Protein AF-A0A1J1HUZ9-F1 (afdb_monomer)

Solvent-accessible surface area (backbone atoms only — not comparable to full-atom values): 12502 Å² total; per-residue (Å²): 131,84,77,66,64,60,73,81,77,44,72,78,71,76,62,95,66,71,97,62,81,80,90,69,88,45,95,59,45,73,62,43,39,52,53,54,38,24,54,49,36,33,47,32,70,66,62,32,55,42,81,38,40,41,74,58,41,61,54,30,44,47,56,43,48,49,54,50,38,44,39,54,74,59,38,81,85,31,62,71,52,44,53,51,47,55,72,42,29,79,54,64,72,45,55,56,44,42,61,72,52,48,27,71,68,48,69,82,49,89,68,48,64,61,48,78,43,80,43,76,78,83,82,56,87,90,45,94,75,74,82,49,82,77,69,40,35,17,39,40,31,40,66,91,50,97,61,83,71,91,63,77,82,73,80,70,70,61,60,81,39,67,68,48,41,53,53,49,51,54,50,51,52,52,52,52,54,48,51,51,58,48,52,56,46,54,52,50,53,50,47,49,67,78,49,63,80,75,79,76,72,83,81,76,88,126

Secondary structure (DSSP, 8-state):
-----HHHHS---SS---SS------TTHHHHHHHHHHHHHHHHHHHSEEEEEHHHHHHHHHHHHHHHHHHHHH-TT-HHHHHHHHHH-SSTHHHHHIIIIIHHHHTT-SS-SEEEEEPPP---TT-S-TT-GGG-EEEEEETT-SSPPSS--TT---TTSHHHHHHHHHHHHHHHHHHHHHHHHHHHHHHHHHS-----------

Foldseek 3Di:
DPPDPVCVVAFDFQDDDDPDQAPDDDPVPPVVLLVVLLVVLQCCLVVQKDKDFPSSQRNSLVLNQRLLRCCLVPPDPDPVSVVSCVSSHPPVVSVCCSRPPLSVVCNPPPHTQKDKDWDDQPPPVVDPPSPDSRSTMMMMGGPPDPDDDPDPPPVPPVCPDPVNVVVVVVVVVVVVVVVVVVVVVVVVVVVCVVDVPPPPPPPDDD

Sequence (206 aa):
MNAAEVTKLMSELKVAVKPRHRRLKNPGGSEGRLINLSKTVTALLKYERIEVHYSRGDEARGYAERLISDAIRYGDQHKPTMEMADFWLRDKSVIHKLFKVLCPRFENYKGSATRMFMAPRSYNLDNKDVLKKYKLLSVLELNGNPYPPVLPDRSQKNRRLIHNVLLNEARKEFYLQKQKSESDKDVNEEIVTKHPVENINETETK

InterPro domains:
  IPR000456 Large ribosomal subunit protein bL17 [PF01196] (37-122)
  IPR000456 Large ribosomal subunit protein bL17 [PTHR14413] (20-180)
  IPR036373 Large ribosomal subunit protein bL17 superfamily [G3DSA:3.90.1030.10] (29-136)
  IPR036373 Large ribosomal subunit protein bL17 superfamily [SSF64263] (19-124)

Nearest PDB structures (foldseek):
  8any-assembly1_O  TM=8.634E-01  e=1.670E-12  Homo sapiens
  7nqh-assembly1_BR  TM=8.725E-01  e=9.551E-12  Sus scrofa
  4ce4-assembly1_R  TM=8.394E-01  e=1.245E-09  Sus scrofa domesticus
  6ddd-assembly1_Z  TM=8.367E-01  e=1.877E-05  Staphylococcus aureus
  6wru-assembly1_Z  TM=8.346E-01  e=3.225E-05  Staphylococcus aureus

Structure (mmCIF, N/CA/C/O backbone):
data_AF-A0A1J1HUZ9-F1
#
_entry.id   AF-A0A1J1HUZ9-F1
#
loop_
_atom_site.group_PDB
_atom_site.id
_atom_site.type_symbol
_atom_site.label_atom_id
_atom_site.label_alt_id
_atom_site.label_comp_id
_atom_site.label_asym_id
_atom_site.label_entity_id
_atom_site.label_seq_id
_atom_site.pdbx_PDB_ins_code
_atom_site.Cartn_x
_atom_site.Cartn_y
_atom_site.Cartn_z
_atom_site.occupancy
_atom_site.B_iso_or_equiv
_atom_site.auth_seq_id
_atom_site.auth_comp_id
_atom_site.auth_asym_id
_atom_site.auth_atom_id
_atom_site.pdbx_PDB_model_num
ATOM 1 N N . MET A 1 1 ? -4.862 37.014 -3.995 1.00 43.97 1 MET A N 1
ATOM 2 C CA . MET A 1 1 ? -4.049 36.061 -4.781 1.00 43.97 1 MET A CA 1
ATOM 3 C C . MET A 1 1 ? -4.721 34.706 -4.695 1.00 43.97 1 MET A C 1
ATOM 5 O O . MET A 1 1 ? -4.801 34.154 -3.606 1.00 43.97 1 MET A O 1
ATOM 9 N N . ASN A 1 2 ? -5.278 34.225 -5.805 1.00 47.12 2 ASN A N 1
ATOM 10 C CA . ASN A 1 2 ? -5.992 32.953 -5.852 1.00 47.12 2 ASN A CA 1
ATOM 11 C C . ASN A 1 2 ? -4.961 31.831 -5.759 1.00 47.12 2 ASN A C 1
ATOM 13 O O . ASN A 1 2 ? -4.325 31.496 -6.756 1.00 47.12 2 ASN A O 1
ATOM 17 N N . ALA A 1 3 ? -4.754 31.299 -4.555 1.00 58.34 3 ALA A N 1
ATOM 18 C CA . ALA A 1 3 ? -4.065 30.032 -4.383 1.00 58.34 3 ALA A CA 1
ATOM 19 C C . ALA A 1 3 ? -4.878 28.996 -5.165 1.00 58.34 3 ALA A C 1
ATOM 21 O O . ALA A 1 3 ? -5.935 28.564 -4.711 1.00 58.34 3 ALA A O 1
ATOM 22 N N . ALA A 1 4 ? -4.446 28.704 -6.396 1.00 60.00 4 ALA A N 1
ATOM 23 C CA . ALA A 1 4 ? -5.060 27.692 -7.235 1.00 60.00 4 ALA A CA 1
ATOM 24 C C . ALA A 1 4 ? -5.231 26.431 -6.392 1.00 60.00 4 ALA A C 1
ATOM 26 O O . ALA A 1 4 ? -4.310 26.048 -5.670 1.00 60.00 4 ALA A O 1
ATOM 27 N N . GLU A 1 5 ? -6.415 25.828 -6.446 1.00 69.75 5 GLU A N 1
ATOM 28 C CA . GLU A 1 5 ? -6.708 24.585 -5.746 1.00 69.75 5 GLU A CA 1
ATOM 29 C C . GLU A 1 5 ? -5.673 23.532 -6.171 1.00 69.75 5 GLU A C 1
ATOM 31 O O . GLU A 1 5 ? -5.790 22.906 -7.220 1.00 69.75 5 GLU A O 1
ATOM 36 N N . VAL A 1 6 ? -4.609 23.364 -5.382 1.00 70.88 6 VAL A N 1
ATOM 37 C CA . VAL A 1 6 ? -3.482 22.461 -5.676 1.00 70.88 6 VAL A CA 1
ATOM 38 C C . VAL A 1 6 ? -3.980 21.021 -5.853 1.00 70.88 6 VAL A C 1
ATOM 40 O O . VAL A 1 6 ? -3.429 20.242 -6.630 1.00 70.88 6 VAL A O 1
ATOM 43 N N . THR A 1 7 ? -5.100 20.708 -5.209 1.00 70.38 7 THR A N 1
ATOM 44 C CA . THR A 1 7 ? -5.883 19.476 -5.337 1.00 70.38 7 THR A CA 1
ATOM 45 C C . THR A 1 7 ? -6.344 19.215 -6.785 1.00 70.38 7 THR A C 1
ATOM 47 O O . THR A 1 7 ? -6.330 18.076 -7.265 1.00 70.38 7 THR A O 1
ATOM 50 N N . LYS A 1 8 ? -6.644 20.265 -7.563 1.00 77.00 8 LYS A N 1
ATOM 51 C CA . LYS A 1 8 ? -6.955 20.182 -9.003 1.00 77.00 8 LYS A CA 1
ATOM 52 C C . LYS A 1 8 ? -5.726 19.925 -9.885 1.00 77.00 8 LYS A C 1
ATOM 54 O O . LYS A 1 8 ? -5.903 19.481 -11.015 1.00 77.00 8 LYS A O 1
ATOM 59 N N . LEU A 1 9 ? -4.507 20.135 -9.388 1.00 80.50 9 LEU A N 1
ATOM 60 C CA . LEU A 1 9 ? -3.272 19.945 -10.162 1.00 80.50 9 LEU A CA 1
ATOM 61 C C . LEU A 1 9 ? -2.616 18.582 -9.929 1.00 80.50 9 LEU A C 1
ATOM 63 O O . LEU A 1 9 ? -2.042 18.006 -10.850 1.00 80.50 9 LEU A O 1
ATOM 67 N N . MET A 1 10 ? -2.672 18.059 -8.704 1.00 79.25 10 MET A N 1
ATOM 68 C CA . MET A 1 10 ? -1.988 16.815 -8.343 1.00 79.25 10 MET A CA 1
ATOM 69 C C . MET A 1 10 ? -2.909 15.841 -7.629 1.00 79.25 10 MET A C 1
ATOM 71 O O . MET A 1 10 ? -3.795 16.242 -6.877 1.00 79.25 10 MET A O 1
ATOM 75 N N . SER A 1 11 ? -2.723 14.547 -7.890 1.00 84.75 11 SER A N 1
ATOM 76 C CA . SER A 1 11 ? -3.473 13.504 -7.201 1.00 84.75 11 SER A CA 1
ATOM 77 C C . SER A 1 11 ? -3.132 13.485 -5.712 1.00 84.75 11 SER A C 1
ATOM 79 O O . SER A 1 11 ? -1.961 13.546 -5.320 1.00 84.75 11 SER A O 1
ATOM 81 N N . GLU A 1 12 ? -4.169 13.427 -4.882 1.00 85.38 12 GLU A N 1
ATOM 82 C CA . GLU A 1 12 ? -4.016 13.333 -3.436 1.00 85.38 12 GLU A CA 1
ATOM 83 C C . GLU A 1 12 ? -3.633 11.905 -3.043 1.00 85.38 12 GLU A C 1
ATOM 85 O O . GLU A 1 12 ? -4.193 10.923 -3.542 1.00 85.38 12 GLU A O 1
ATOM 90 N N . LEU A 1 13 ? -2.664 11.788 -2.134 1.00 89.81 13 LEU A N 1
ATOM 91 C CA . LEU A 1 13 ? -2.240 10.509 -1.574 1.00 89.81 13 LEU A CA 1
ATOM 92 C C . LEU A 1 13 ? -2.786 10.367 -0.161 1.00 89.81 13 LEU A C 1
ATOM 94 O O . LEU A 1 13 ? -2.563 11.213 0.700 1.00 89.81 13 LEU A O 1
ATOM 98 N N . LYS A 1 14 ? -3.442 9.239 0.103 1.00 89.56 14 LYS A N 1
ATOM 99 C CA . LYS A 1 14 ? -4.048 8.920 1.407 1.00 89.56 14 LYS A CA 1
ATOM 100 C C . LYS A 1 14 ? -3.087 8.167 2.334 1.00 89.56 14 LYS A C 1
ATOM 102 O O . LYS A 1 14 ? -3.503 7.458 3.250 1.00 89.56 14 LYS A O 1
ATOM 107 N N . VAL A 1 15 ? -1.788 8.281 2.066 1.00 91.69 15 VAL A N 1
ATOM 108 C CA . VAL A 1 15 ? -0.698 7.659 2.821 1.00 91.69 15 VAL A CA 1
ATOM 109 C C . VAL A 1 15 ? 0.388 8.704 3.041 1.00 91.69 15 VAL A C 1
ATOM 111 O O . VAL A 1 15 ? 0.687 9.496 2.152 1.00 91.69 15 VAL A O 1
ATOM 114 N N . ALA A 1 16 ? 1.007 8.684 4.220 1.00 91.31 16 ALA A N 1
ATOM 115 C CA . ALA A 1 16 ? 2.150 9.536 4.509 1.00 91.31 16 ALA A CA 1
ATOM 116 C C . ALA A 1 16 ? 3.356 9.129 3.646 1.00 91.31 16 ALA A C 1
ATOM 118 O O . ALA A 1 16 ? 3.907 8.039 3.806 1.00 91.31 16 ALA A O 1
ATOM 119 N N . VAL A 1 17 ? 3.786 10.022 2.755 1.00 90.31 17 VAL A N 1
ATOM 120 C CA . VAL A 1 17 ? 4.987 9.845 1.931 1.00 90.31 17 VAL A CA 1
ATOM 121 C C . VAL A 1 17 ? 6.114 10.701 2.496 1.00 90.31 17 VAL A C 1
ATOM 123 O O . VAL A 1 17 ? 5.927 11.867 2.840 1.00 90.31 17 VAL A O 1
ATOM 126 N N . LYS A 1 18 ? 7.310 10.118 2.616 1.00 89.81 18 LYS A N 1
ATOM 127 C CA . LYS A 1 18 ? 8.484 10.853 3.098 1.00 89.81 18 LYS A CA 1
ATOM 128 C C . LYS A 1 18 ? 8.960 11.846 2.032 1.00 89.81 18 LYS A C 1
ATOM 130 O O . LYS A 1 18 ? 9.064 11.455 0.874 1.00 89.81 18 LYS A O 1
ATOM 135 N N . PRO A 1 19 ? 9.369 13.071 2.414 1.00 90.69 19 PRO A N 1
ATOM 136 C CA . PRO A 1 19 ? 9.856 14.071 1.458 1.00 90.69 19 PRO A CA 1
ATOM 137 C C . PRO A 1 19 ? 11.174 13.658 0.794 1.00 90.69 19 PRO A C 1
ATOM 139 O O . PRO A 1 19 ? 11.502 14.104 -0.298 1.00 90.69 19 PRO A O 1
ATOM 142 N N . ARG A 1 20 ? 11.952 12.797 1.461 1.00 91.75 20 ARG A N 1
ATOM 143 C CA . ARG A 1 20 ? 13.181 12.217 0.924 1.00 91.75 20 ARG A CA 1
ATOM 144 C C . ARG A 1 20 ? 13.038 10.710 0.814 1.00 91.75 20 ARG A C 1
ATOM 146 O O . ARG A 1 20 ? 12.568 10.046 1.743 1.00 91.75 20 ARG A O 1
ATOM 153 N N . HIS A 1 21 ? 13.530 10.177 -0.296 1.00 90.94 21 HIS A N 1
ATOM 154 C CA . HIS A 1 21 ? 13.638 8.743 -0.514 1.00 90.94 21 HIS A CA 1
ATOM 155 C C . HIS A 1 21 ? 14.520 8.103 0.578 1.00 90.94 21 HIS A C 1
ATOM 157 O O . HIS A 1 21 ? 15.447 8.731 1.106 1.00 90.94 21 HIS A O 1
ATOM 163 N N . ARG A 1 22 ? 14.311 6.828 0.924 1.00 89.12 22 ARG A N 1
ATOM 164 C CA . ARG A 1 22 ? 15.155 6.154 1.933 1.00 89.12 22 ARG A CA 1
ATOM 165 C C . ARG A 1 22 ? 16.589 5.952 1.425 1.00 89.12 22 ARG A C 1
ATOM 167 O O . ARG A 1 22 ? 16.901 6.245 0.278 1.00 89.12 22 ARG A O 1
ATOM 174 N N . ARG A 1 23 ? 17.515 5.468 2.246 1.00 88.12 23 ARG A N 1
ATOM 175 C CA . ARG A 1 23 ? 18.847 5.062 1.761 1.00 88.12 23 ARG A CA 1
ATOM 176 C C . ARG A 1 23 ? 18.858 3.547 1.601 1.00 88.12 23 ARG A C 1
ATOM 178 O O . ARG A 1 23 ? 19.215 2.827 2.527 1.00 88.12 23 ARG A O 1
ATOM 185 N N . LEU A 1 24 ? 18.375 3.073 0.454 1.00 88.06 24 LEU A N 1
ATOM 186 C CA . LEU A 1 24 ? 18.367 1.652 0.107 1.00 88.06 24 LEU A CA 1
ATOM 187 C C . LEU A 1 24 ? 19.678 1.333 -0.619 1.00 88.06 24 LEU A C 1
ATOM 189 O O . LEU A 1 24 ? 19.890 1.810 -1.731 1.00 88.06 24 LEU A O 1
ATOM 193 N N . LYS A 1 25 ? 20.570 0.573 0.028 1.00 85.75 25 LYS A N 1
ATOM 194 C CA . LYS A 1 25 ? 21.838 0.157 -0.587 1.00 85.75 25 LYS A CA 1
ATOM 195 C C . LYS A 1 25 ? 21.554 -0.774 -1.763 1.00 85.75 25 LYS A C 1
ATOM 197 O O . LYS A 1 25 ? 20.787 -1.725 -1.620 1.00 85.75 25 LYS A O 1
ATOM 202 N N . ASN A 1 26 ? 22.183 -0.499 -2.897 1.00 88.62 26 ASN A N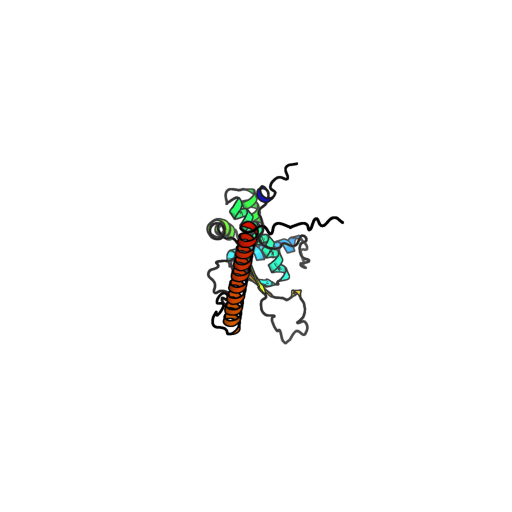 1
ATOM 203 C CA . ASN A 1 26 ? 22.070 -1.304 -4.101 1.00 88.62 26 ASN A CA 1
ATOM 204 C C . ASN A 1 26 ? 23.369 -1.195 -4.923 1.00 88.62 26 ASN A C 1
ATOM 206 O O . ASN A 1 26 ? 23.883 -0.080 -5.023 1.00 88.62 26 ASN A O 1
ATOM 210 N N . PRO A 1 27 ? 23.883 -2.288 -5.525 1.00 90.62 27 PRO A N 1
ATOM 211 C CA . PRO A 1 27 ? 25.105 -2.241 -6.336 1.00 90.62 27 PRO A CA 1
ATOM 212 C C . PRO A 1 27 ? 25.021 -1.265 -7.517 1.00 90.62 27 PRO A C 1
ATOM 214 O O . PRO A 1 27 ? 25.954 -0.514 -7.758 1.00 90.62 27 PRO A O 1
ATOM 217 N N . GLY A 1 28 ? 23.871 -1.203 -8.194 1.00 91.06 28 GLY A N 1
ATOM 218 C CA . GLY A 1 28 ? 23.625 -0.286 -9.318 1.00 91.06 28 GLY A CA 1
ATOM 219 C C . GLY A 1 28 ? 23.224 1.137 -8.909 1.00 91.06 28 GLY A C 1
ATOM 220 O O . GLY A 1 28 ? 22.472 1.783 -9.632 1.00 91.06 28 GLY A O 1
ATOM 221 N N . GLY A 1 29 ? 23.598 1.593 -7.710 1.00 92.56 29 GLY A N 1
ATOM 222 C CA . GLY A 1 29 ? 23.340 2.960 -7.250 1.00 92.56 29 GLY A CA 1
ATOM 223 C C . GLY A 1 29 ? 21.858 3.368 -7.241 1.00 92.56 29 GLY A C 1
ATOM 224 O O . GLY A 1 29 ? 20.984 2.600 -6.819 1.00 92.56 29 GLY A O 1
ATOM 225 N N . SER A 1 30 ? 21.589 4.605 -7.676 1.00 91.56 30 SER A N 1
ATOM 226 C CA . SER A 1 30 ? 20.254 5.220 -7.732 1.00 91.56 30 SER A CA 1
ATOM 227 C C . SER A 1 30 ? 19.335 4.555 -8.756 1.00 91.56 30 SER A C 1
ATOM 229 O O . SER A 1 30 ? 18.175 4.286 -8.445 1.00 91.56 30 SER A O 1
ATOM 231 N N . GLU A 1 31 ? 19.845 4.232 -9.942 1.00 93.62 31 GLU A N 1
ATOM 232 C CA . GLU A 1 31 ? 19.067 3.587 -10.999 1.00 93.62 31 GLU A CA 1
ATOM 233 C C . GLU A 1 31 ? 18.617 2.190 -10.571 1.00 93.62 31 GLU A C 1
ATOM 235 O O . GLU A 1 31 ? 17.427 1.872 -10.571 1.00 93.62 31 GLU A O 1
ATOM 240 N N . GLY A 1 32 ? 19.545 1.357 -10.097 1.00 94.94 32 GLY A N 1
ATOM 241 C CA . GLY A 1 32 ? 19.182 0.005 -9.697 1.00 94.94 32 GLY A CA 1
ATOM 242 C C . GLY A 1 32 ? 18.247 -0.025 -8.473 1.00 94.94 32 GLY A C 1
ATOM 243 O O . GLY A 1 32 ? 17.491 -0.981 -8.290 1.00 94.94 32 GLY A O 1
ATOM 244 N N . ARG A 1 33 ? 18.227 1.036 -7.654 1.00 94.62 33 ARG A N 1
ATOM 245 C CA . ARG A 1 33 ? 17.202 1.217 -6.618 1.00 94.62 33 ARG A CA 1
ATOM 246 C C . ARG A 1 33 ? 15.817 1.382 -7.245 1.00 94.62 33 ARG A C 1
ATOM 248 O O . ARG A 1 33 ? 14.901 0.685 -6.811 1.00 94.62 33 ARG A O 1
ATOM 255 N N . LEU A 1 34 ? 15.666 2.240 -8.256 1.00 95.00 34 LEU A N 1
ATOM 256 C CA . LEU A 1 34 ? 14.403 2.397 -8.987 1.00 95.00 34 LEU A CA 1
ATOM 257 C C . LEU A 1 34 ? 13.975 1.085 -9.650 1.00 95.00 34 LEU A C 1
ATOM 259 O O . LEU A 1 34 ? 12.818 0.699 -9.522 1.00 95.00 34 LEU A O 1
ATOM 263 N N . ILE A 1 35 ? 14.909 0.333 -10.239 1.00 96.00 35 ILE A N 1
ATOM 264 C CA . ILE A 1 35 ? 14.637 -0.995 -10.819 1.00 96.00 35 ILE A CA 1
ATOM 265 C C . ILE A 1 35 ? 14.096 -1.977 -9.766 1.00 96.00 35 ILE A C 1
ATOM 267 O O . ILE A 1 35 ? 13.177 -2.752 -10.028 1.00 96.00 35 ILE A O 1
ATOM 271 N N . ASN A 1 36 ? 14.651 -1.974 -8.555 1.00 95.69 36 ASN A N 1
ATOM 272 C CA . ASN A 1 36 ? 14.172 -2.850 -7.484 1.00 95.69 36 ASN A CA 1
ATOM 273 C C . ASN A 1 36 ? 12.796 -2.425 -6.951 1.00 95.69 36 ASN A C 1
ATOM 275 O O . ASN A 1 36 ? 11.977 -3.277 -6.593 1.00 95.69 36 ASN A O 1
ATOM 279 N N . LEU A 1 37 ? 12.526 -1.120 -6.905 1.00 96.50 37 LEU A N 1
ATOM 280 C CA . LEU A 1 37 ? 11.214 -0.594 -6.534 1.00 96.50 37 LEU A CA 1
ATOM 281 C C . LEU A 1 37 ? 10.173 -0.906 -7.611 1.00 96.50 37 LEU A C 1
ATOM 283 O O . LEU A 1 37 ? 9.101 -1.387 -7.261 1.00 96.50 37 LEU A O 1
ATOM 287 N N . SER A 1 38 ? 10.500 -0.757 -8.897 1.00 97.19 38 SER A N 1
ATOM 288 C CA . SER A 1 38 ? 9.593 -1.084 -10.003 1.00 97.19 38 SER A CA 1
ATOM 289 C C . SER A 1 38 ? 9.233 -2.567 -10.033 1.00 97.19 38 SER A C 1
ATOM 291 O O . SER A 1 38 ? 8.060 -2.912 -10.164 1.00 97.19 38 SER A O 1
ATOM 293 N N . LYS A 1 39 ? 10.195 -3.463 -9.765 1.00 97.25 39 LYS A N 1
ATOM 294 C CA . LYS A 1 39 ? 9.918 -4.894 -9.530 1.00 97.25 39 LYS A CA 1
ATOM 295 C C . LYS A 1 39 ? 8.927 -5.110 -8.382 1.00 97.25 39 LYS A C 1
ATOM 297 O O . LYS A 1 39 ? 8.008 -5.911 -8.514 1.00 97.25 39 LYS A O 1
ATOM 302 N N . THR A 1 40 ? 9.096 -4.383 -7.278 1.00 97.56 40 THR A N 1
ATOM 303 C CA . THR A 1 40 ? 8.228 -4.496 -6.094 1.00 97.56 40 THR A CA 1
ATOM 304 C C . THR A 1 40 ? 6.809 -3.993 -6.379 1.00 97.56 40 THR A C 1
ATOM 306 O O . THR A 1 40 ? 5.846 -4.666 -6.029 1.00 97.56 40 THR A O 1
ATOM 309 N N . VAL A 1 41 ? 6.669 -2.847 -7.053 1.00 98.19 41 VAL A N 1
ATOM 310 C CA . VAL A 1 41 ? 5.370 -2.273 -7.449 1.00 98.19 41 VAL A CA 1
ATOM 311 C C . VAL A 1 41 ? 4.660 -3.178 -8.458 1.00 98.19 41 VAL A C 1
ATOM 313 O O . VAL A 1 41 ? 3.479 -3.476 -8.291 1.00 98.19 41 VAL A O 1
ATOM 316 N N . THR A 1 42 ? 5.392 -3.691 -9.452 1.00 98.31 42 THR A N 1
ATOM 317 C CA . THR A 1 42 ? 4.858 -4.656 -10.427 1.00 98.31 42 THR A CA 1
ATOM 318 C C . THR A 1 42 ? 4.342 -5.910 -9.715 1.00 98.31 42 THR A C 1
ATOM 320 O O . THR A 1 42 ? 3.220 -6.345 -9.967 1.00 98.31 42 THR A O 1
ATOM 323 N N . ALA A 1 43 ? 5.125 -6.470 -8.785 1.00 98.25 43 ALA A N 1
ATOM 324 C CA . ALA A 1 43 ? 4.724 -7.640 -8.007 1.00 98.25 43 ALA A CA 1
ATOM 325 C C . ALA A 1 43 ? 3.495 -7.361 -7.127 1.00 98.25 43 ALA A C 1
ATOM 327 O O . ALA A 1 43 ? 2.599 -8.199 -7.065 1.00 98.25 43 ALA A O 1
ATOM 328 N N . LEU A 1 44 ? 3.416 -6.183 -6.499 1.00 98.06 44 LEU A N 1
ATOM 329 C CA . LEU A 1 44 ? 2.261 -5.784 -5.693 1.00 98.06 44 LEU A CA 1
ATOM 330 C C . LEU A 1 44 ? 0.978 -5.726 -6.525 1.00 98.06 44 LEU A C 1
ATOM 332 O O . LEU A 1 44 ? -0.036 -6.267 -6.108 1.00 98.06 44 LEU A O 1
ATOM 336 N N . LEU A 1 45 ? 1.002 -5.099 -7.700 1.00 97.88 45 LEU A N 1
ATOM 337 C CA . LEU A 1 45 ? -0.194 -4.987 -8.542 1.00 97.88 45 LEU A CA 1
ATOM 338 C C . LEU A 1 45 ? -0.578 -6.331 -9.173 1.00 97.88 45 LEU A C 1
ATOM 340 O O . LEU A 1 45 ? -1.765 -6.630 -9.328 1.00 97.88 45 LEU A O 1
ATOM 344 N N . LYS A 1 46 ? 0.411 -7.174 -9.489 1.00 97.56 46 LYS A N 1
ATOM 345 C CA . LYS A 1 46 ? 0.189 -8.519 -10.027 1.00 97.56 46 LYS A CA 1
ATOM 346 C C . LYS A 1 46 ? -0.442 -9.449 -8.991 1.00 97.56 46 LYS A C 1
ATOM 348 O O . LYS A 1 46 ? -1.527 -9.971 -9.241 1.00 97.56 46 LYS A O 1
ATOM 353 N N . TYR A 1 47 ? 0.209 -9.609 -7.840 1.00 97.62 47 TYR A N 1
ATOM 354 C CA . TYR A 1 47 ? -0.158 -10.592 -6.818 1.00 97.62 47 TYR A CA 1
ATOM 355 C C . TYR A 1 47 ? -1.052 -10.039 -5.709 1.00 97.62 47 TYR A C 1
ATOM 357 O O . TYR A 1 47 ? -1.525 -10.809 -4.893 1.00 97.62 47 TYR A O 1
ATOM 365 N N . GLU A 1 48 ? -1.282 -8.727 -5.640 1.00 97.69 48 GLU A N 1
ATOM 366 C CA . GLU A 1 48 ? -2.122 -8.023 -4.649 1.00 97.69 48 GLU A CA 1
ATOM 367 C C . GLU A 1 48 ? -1.709 -8.164 -3.174 1.00 97.69 48 GLU A C 1
ATOM 369 O O . GLU A 1 48 ? -2.177 -7.393 -2.340 1.00 97.69 48 GLU A O 1
ATOM 374 N N . ARG A 1 49 ? -0.823 -9.098 -2.828 1.00 97.56 49 ARG A N 1
ATOM 375 C CA . ARG A 1 49 ? -0.189 -9.251 -1.518 1.00 97.56 49 ARG A CA 1
ATOM 376 C C . ARG A 1 49 ? 1.232 -9.760 -1.714 1.00 97.56 49 ARG A C 1
ATOM 378 O O . ARG A 1 49 ? 1.447 -10.775 -2.369 1.00 97.56 49 ARG A O 1
ATOM 385 N N . ILE A 1 50 ? 2.200 -9.061 -1.132 1.00 97.12 50 ILE A N 1
ATOM 386 C CA . ILE A 1 50 ? 3.615 -9.430 -1.182 1.00 97.12 50 ILE A CA 1
ATOM 387 C C . ILE A 1 50 ? 4.261 -9.287 0.191 1.00 97.12 50 ILE A C 1
ATOM 389 O O . ILE A 1 50 ? 3.914 -8.403 0.976 1.00 97.12 50 ILE A O 1
ATOM 393 N N . GLU A 1 51 ? 5.251 -10.130 0.453 1.00 94.88 51 GLU A N 1
ATOM 394 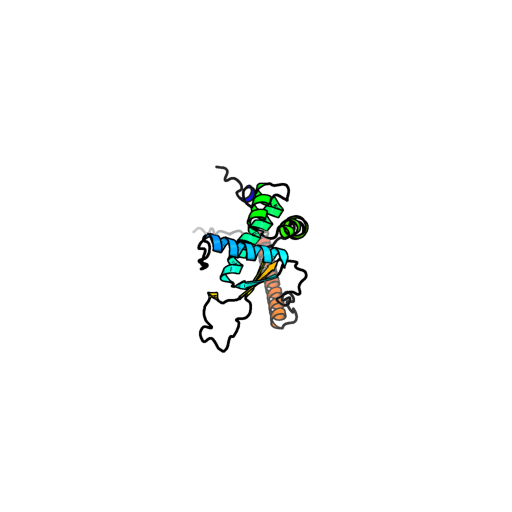C CA . GLU A 1 51 ? 6.133 -9.993 1.603 1.00 94.88 51 GLU A CA 1
ATOM 395 C C . GLU A 1 51 ? 7.444 -9.338 1.170 1.00 94.88 51 GLU A C 1
ATOM 397 O O . GLU A 1 51 ? 8.121 -9.782 0.242 1.00 94.88 51 GLU A O 1
ATOM 402 N N . VAL A 1 52 ? 7.797 -8.236 1.824 1.00 93.94 52 VAL A N 1
ATOM 403 C CA . VAL A 1 52 ? 8.987 -7.445 1.509 1.00 93.94 52 VAL A CA 1
ATOM 404 C C . VAL A 1 52 ? 9.601 -6.874 2.774 1.00 93.94 52 VAL A C 1
ATOM 406 O O . VAL A 1 52 ? 8.919 -6.651 3.772 1.00 93.94 52 VAL A O 1
ATOM 409 N N . HIS A 1 53 ? 10.892 -6.545 2.737 1.00 92.25 53 HIS A N 1
ATOM 410 C CA . HIS A 1 53 ? 11.491 -5.759 3.814 1.00 92.25 53 HIS A CA 1
ATOM 411 C C . HIS A 1 53 ? 10.764 -4.423 3.980 1.00 92.25 53 HIS A C 1
ATOM 413 O O . HIS A 1 53 ? 10.562 -3.701 3.003 1.00 92.25 53 HIS A O 1
ATOM 419 N N . TYR A 1 54 ? 10.471 -4.047 5.222 1.00 92.44 54 TYR A N 1
ATOM 420 C CA . TYR A 1 54 ? 9.748 -2.823 5.570 1.00 92.44 54 TYR A CA 1
ATOM 421 C C . TYR A 1 54 ? 10.376 -1.562 4.967 1.00 92.44 54 TYR A C 1
ATOM 423 O O . TYR A 1 54 ? 9.683 -0.625 4.563 1.00 92.44 54 TYR A O 1
ATOM 431 N N . SER A 1 55 ? 11.711 -1.531 4.889 1.00 92.31 55 SER A N 1
ATOM 432 C CA . SER A 1 55 ? 12.462 -0.434 4.278 1.00 92.31 55 SER A CA 1
ATOM 433 C C . SER A 1 55 ? 12.026 -0.190 2.829 1.00 92.31 55 SER A C 1
ATOM 435 O O . SER A 1 55 ? 11.720 0.949 2.474 1.00 92.31 55 SER A O 1
ATOM 437 N N . ARG A 1 56 ? 11.957 -1.269 2.044 1.00 93.38 56 ARG A N 1
ATOM 438 C CA . ARG A 1 56 ? 11.578 -1.308 0.629 1.00 93.38 56 ARG A CA 1
ATOM 439 C C . ARG A 1 56 ? 10.069 -1.185 0.438 1.00 93.38 56 ARG A C 1
ATOM 441 O O . ARG A 1 56 ? 9.644 -0.436 -0.431 1.00 93.38 56 ARG A O 1
ATOM 448 N N . GLY A 1 57 ? 9.284 -1.875 1.265 1.00 94.81 57 GLY A N 1
ATOM 449 C CA . GLY A 1 57 ? 7.826 -1.885 1.194 1.00 94.81 57 GLY A CA 1
ATOM 450 C C . GLY A 1 57 ? 7.221 -0.498 1.362 1.00 94.81 57 GLY A C 1
ATOM 451 O O . GLY A 1 57 ? 6.436 -0.082 0.523 1.00 94.81 57 GLY A O 1
ATOM 452 N N . ASP A 1 58 ? 7.600 0.244 2.405 1.00 94.38 58 ASP A N 1
ATOM 453 C CA . ASP A 1 58 ? 7.049 1.591 2.665 1.00 94.38 58 ASP A CA 1
ATOM 454 C C . ASP A 1 58 ? 7.363 2.585 1.547 1.00 94.38 58 ASP A C 1
ATOM 456 O O . ASP A 1 58 ? 6.552 3.447 1.234 1.00 94.38 58 ASP A O 1
ATOM 460 N N . GLU A 1 59 ? 8.526 2.448 0.912 1.00 95.00 59 GLU A N 1
ATOM 461 C CA . GLU A 1 59 ? 8.867 3.304 -0.215 1.00 95.00 59 GLU A CA 1
ATOM 462 C C . GLU A 1 59 ? 8.112 2.903 -1.486 1.00 95.00 59 GLU A C 1
ATOM 464 O O . GLU A 1 59 ? 7.524 3.759 -2.142 1.00 95.00 59 GLU A O 1
ATOM 469 N N . ALA A 1 60 ? 8.060 1.605 -1.799 1.00 96.19 60 ALA A N 1
ATOM 470 C CA . ALA A 1 60 ? 7.274 1.090 -2.918 1.00 96.19 60 ALA A CA 1
ATOM 471 C C . ALA A 1 60 ? 5.779 1.420 -2.771 1.00 96.19 60 ALA A C 1
ATOM 473 O O . ALA A 1 60 ? 5.113 1.689 -3.767 1.00 96.19 60 ALA A O 1
ATOM 474 N N . ARG A 1 61 ? 5.266 1.463 -1.535 1.00 96.50 61 ARG A N 1
ATOM 475 C CA . ARG A 1 61 ? 3.887 1.846 -1.216 1.00 96.50 61 ARG A CA 1
ATOM 476 C C . ARG A 1 61 ? 3.548 3.247 -1.724 1.00 96.50 61 ARG A C 1
ATOM 478 O O . ARG A 1 61 ? 2.495 3.416 -2.324 1.00 96.50 61 ARG A O 1
ATOM 485 N N . GLY A 1 62 ? 4.436 4.224 -1.529 1.00 95.69 62 GLY A N 1
ATOM 486 C CA . GLY A 1 62 ? 4.220 5.592 -2.011 1.00 95.69 62 GLY A CA 1
ATOM 487 C C . GLY A 1 62 ? 4.103 5.666 -3.535 1.00 95.69 62 GLY A C 1
ATOM 488 O O . GLY A 1 62 ? 3.195 6.311 -4.053 1.00 95.69 62 GLY A O 1
ATOM 489 N N . TYR A 1 63 ? 4.970 4.945 -4.252 1.00 96.25 63 TYR A N 1
ATOM 490 C CA . TYR A 1 63 ? 4.921 4.873 -5.715 1.00 96.25 63 TYR A CA 1
ATOM 491 C C . TYR A 1 63 ? 3.677 4.138 -6.227 1.00 96.25 63 TYR A C 1
ATOM 493 O O . TYR A 1 63 ? 3.056 4.592 -7.184 1.00 96.25 63 TYR A O 1
ATOM 501 N N . ALA A 1 64 ? 3.278 3.042 -5.575 1.00 97.19 64 ALA A N 1
ATOM 502 C CA . ALA A 1 64 ? 2.074 2.298 -5.937 1.00 97.19 64 ALA A CA 1
ATOM 503 C C . ALA A 1 64 ? 0.795 3.127 -5.729 1.00 97.19 64 ALA A C 1
ATOM 505 O O . ALA A 1 64 ? -0.040 3.185 -6.626 1.00 97.19 64 ALA A O 1
ATOM 506 N N . GLU A 1 65 ? 0.659 3.808 -4.585 1.00 96.56 65 GLU A N 1
ATOM 507 C CA . GLU A 1 65 ? -0.464 4.722 -4.317 1.00 96.56 65 GLU A CA 1
ATOM 508 C C . GLU A 1 65 ? -0.530 5.841 -5.352 1.00 96.56 65 GLU A C 1
ATOM 510 O O . GLU A 1 65 ? -1.604 6.132 -5.873 1.00 96.56 65 GLU A O 1
ATOM 515 N N . ARG A 1 66 ? 0.618 6.442 -5.690 1.00 95.69 66 ARG A N 1
ATOM 516 C CA . ARG A 1 66 ? 0.666 7.504 -6.695 1.00 95.69 66 ARG A CA 1
ATOM 517 C C . ARG A 1 66 ? 0.226 7.011 -8.064 1.00 95.69 66 ARG A C 1
ATOM 519 O O . ARG A 1 66 ? -0.606 7.660 -8.688 1.00 95.69 66 ARG A O 1
ATOM 526 N N . LEU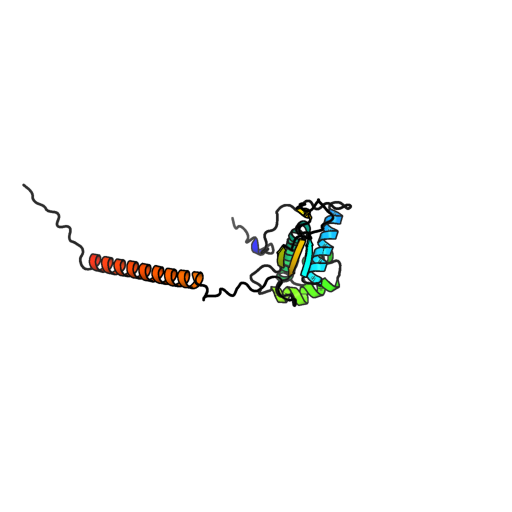 A 1 67 ? 0.733 5.858 -8.492 1.00 96.44 67 LEU A N 1
ATOM 527 C CA . LEU A 1 67 ? 0.380 5.271 -9.779 1.00 96.44 67 LEU A CA 1
ATOM 528 C C . LEU A 1 67 ? -1.119 4.948 -9.867 1.00 96.44 67 LEU A C 1
ATOM 530 O O . LEU A 1 67 ? -1.750 5.269 -10.867 1.00 96.44 67 LEU A O 1
ATOM 534 N N . ILE A 1 68 ? -1.699 4.361 -8.814 1.00 96.69 68 ILE A N 1
ATOM 535 C CA . ILE A 1 68 ? -3.138 4.064 -8.756 1.00 96.69 68 ILE A CA 1
ATOM 536 C C . ILE A 1 68 ? -3.960 5.361 -8.763 1.00 96.69 68 ILE A C 1
ATOM 538 O O . ILE A 1 68 ? -4.944 5.448 -9.490 1.00 96.69 68 ILE A O 1
ATOM 542 N N . SER A 1 69 ? -3.556 6.374 -7.994 1.00 95.06 69 SER A N 1
ATOM 543 C CA . SER A 1 69 ? -4.280 7.648 -7.895 1.00 95.06 69 SER A CA 1
ATOM 544 C C . SER A 1 69 ? -4.273 8.421 -9.221 1.00 95.06 69 SER A C 1
ATOM 546 O O . SER A 1 69 ? -5.317 8.898 -9.666 1.00 95.06 69 SER A O 1
ATOM 548 N N . ASP A 1 70 ? -3.128 8.474 -9.910 1.00 95.25 70 ASP A N 1
ATOM 549 C CA . ASP A 1 70 ? -3.023 9.082 -11.243 1.00 95.25 70 ASP A CA 1
ATOM 550 C C . ASP A 1 70 ? -3.831 8.289 -12.288 1.00 95.25 70 ASP A C 1
ATOM 552 O O . ASP A 1 70 ? -4.494 8.884 -13.139 1.00 95.25 70 ASP A O 1
ATOM 556 N N . ALA A 1 71 ? -3.840 6.956 -12.199 1.00 96.12 71 ALA A N 1
ATOM 557 C CA . ALA A 1 71 ? -4.626 6.103 -13.087 1.00 96.12 71 ALA A CA 1
ATOM 558 C C . ALA A 1 71 ? -6.143 6.272 -12.895 1.00 96.12 71 ALA A C 1
ATOM 560 O O . ALA A 1 71 ? -6.866 6.348 -13.884 1.00 96.12 71 ALA A O 1
ATOM 561 N N . ILE A 1 72 ? -6.625 6.394 -11.653 1.00 95.31 72 ILE A N 1
ATOM 562 C CA . ILE A 1 72 ? -8.043 6.672 -11.355 1.00 95.31 72 ILE A CA 1
ATOM 563 C C . ILE A 1 72 ? -8.439 8.061 -11.856 1.00 95.31 72 ILE A C 1
ATOM 565 O O . ILE A 1 72 ? -9.502 8.227 -12.443 1.00 95.31 72 ILE A O 1
ATOM 569 N N . ARG A 1 73 ? -7.587 9.065 -11.631 1.00 93.19 73 ARG A N 1
ATOM 570 C CA . ARG A 1 73 ? -7.899 10.455 -11.970 1.00 93.19 73 ARG A CA 1
ATOM 571 C C . ARG A 1 73 ? -7.983 10.702 -13.473 1.00 93.19 73 ARG A C 1
ATOM 573 O O . ARG A 1 73 ? -8.855 11.446 -13.909 1.00 93.19 73 ARG A O 1
ATOM 580 N N . TYR A 1 74 ? -7.033 10.164 -14.235 1.00 94.19 74 TYR A N 1
ATOM 581 C CA . TYR A 1 74 ? -6.866 10.511 -15.649 1.00 94.19 74 TYR A CA 1
ATOM 582 C C . TYR A 1 74 ? -7.343 9.422 -16.618 1.00 94.19 74 TYR A C 1
ATOM 584 O O . TYR A 1 74 ? -7.615 9.726 -17.777 1.00 94.19 74 TYR A O 1
ATOM 592 N N . GLY A 1 75 ? -7.443 8.169 -16.170 1.00 94.31 75 GLY A N 1
ATOM 593 C CA . GLY A 1 75 ? -7.821 7.042 -17.020 1.00 94.31 75 GLY A CA 1
ATOM 594 C C . GLY A 1 75 ? -6.715 6.568 -17.972 1.00 94.31 75 GLY A C 1
ATOM 595 O O . GLY A 1 75 ? -5.568 7.019 -17.920 1.00 94.31 75 GLY A O 1
ATOM 596 N N . ASP A 1 76 ? -7.069 5.617 -18.838 1.00 94.75 76 ASP A N 1
ATOM 597 C CA . ASP A 1 76 ? -6.164 4.928 -19.772 1.00 94.75 76 ASP A CA 1
ATOM 598 C C . ASP A 1 76 ? -5.840 5.737 -21.038 1.00 94.75 76 ASP A C 1
ATOM 600 O O . ASP A 1 76 ? -4.798 5.523 -21.656 1.00 94.75 76 ASP A O 1
ATOM 604 N N . GLN A 1 77 ? -6.684 6.702 -21.408 1.00 95.81 77 GLN A N 1
ATOM 605 C CA . GLN A 1 77 ? -6.468 7.570 -22.574 1.00 95.81 77 GLN A CA 1
ATOM 606 C C . GLN A 1 77 ? -5.393 8.647 -22.349 1.00 95.81 77 GLN A C 1
ATOM 608 O O . GLN A 1 77 ? -4.899 9.256 -23.302 1.00 95.81 77 GLN A O 1
ATOM 613 N N . HIS A 1 78 ? -5.012 8.904 -21.099 1.00 96.25 78 HIS A N 1
ATOM 614 C CA . HIS A 1 78 ? -4.045 9.940 -20.768 1.00 96.25 78 HIS A CA 1
ATOM 615 C C . HIS A 1 78 ? -2.605 9.466 -21.018 1.00 96.25 78 HIS A C 1
ATOM 617 O O . HIS A 1 78 ? -2.059 8.661 -20.257 1.00 96.25 78 HIS A O 1
ATOM 623 N N . LYS A 1 79 ? -1.962 10.006 -22.066 1.00 97.12 79 LYS A N 1
ATOM 624 C CA . LYS A 1 79 ? -0.604 9.609 -22.492 1.00 97.12 79 LYS A CA 1
ATOM 625 C C . LYS A 1 79 ? 0.440 9.668 -21.363 1.00 97.12 79 LYS A C 1
ATOM 627 O O . LYS A 1 79 ? 1.095 8.651 -21.153 1.00 97.12 79 LYS A O 1
ATOM 632 N N . PRO A 1 80 ? 0.551 10.752 -20.566 1.00 96.06 80 PRO A N 1
ATOM 633 C CA . PRO A 1 80 ? 1.534 10.798 -19.480 1.00 96.06 80 PRO A CA 1
ATOM 634 C C . PRO A 1 80 ? 1.314 9.728 -18.402 1.00 96.06 80 PRO A C 1
ATOM 636 O O . PRO A 1 80 ? 2.272 9.196 -17.847 1.00 96.06 80 PRO A O 1
ATOM 639 N N . THR A 1 81 ? 0.056 9.380 -18.102 1.00 96.00 81 THR A N 1
ATOM 640 C CA . THR A 1 81 ? -0.245 8.308 -17.136 1.00 96.00 81 THR A CA 1
ATOM 641 C C . THR A 1 81 ? 0.126 6.948 -17.713 1.00 96.00 81 THR A C 1
ATOM 643 O O . THR A 1 81 ? 0.678 6.115 -16.996 1.00 96.00 81 THR A O 1
ATOM 646 N N . MET A 1 82 ? -0.131 6.730 -19.005 1.00 97.25 82 MET A N 1
ATOM 647 C CA . MET A 1 82 ? 0.259 5.504 -19.697 1.00 97.25 82 MET A CA 1
ATOM 648 C C . MET A 1 82 ? 1.783 5.339 -19.737 1.00 97.25 82 MET A C 1
ATOM 650 O O . MET A 1 82 ? 2.281 4.271 -19.397 1.00 97.25 82 MET A O 1
ATOM 654 N N . GLU A 1 83 ? 2.532 6.396 -20.057 1.00 97.31 83 GLU A N 1
ATOM 655 C CA . GLU A 1 83 ? 4.003 6.401 -20.029 1.00 97.31 83 GLU A CA 1
ATOM 656 C C . GLU A 1 83 ? 4.547 6.125 -18.619 1.00 97.31 83 GLU A C 1
ATOM 658 O O . GLU A 1 83 ? 5.472 5.331 -18.442 1.00 97.31 83 GLU A O 1
ATOM 663 N N . MET A 1 84 ? 3.935 6.721 -17.590 1.00 96.56 84 MET A N 1
ATOM 664 C CA . MET A 1 84 ? 4.300 6.472 -16.195 1.00 96.56 84 MET A CA 1
ATOM 665 C C . MET A 1 84 ? 4.034 5.016 -15.787 1.00 96.56 84 MET A C 1
ATOM 667 O O . MET A 1 84 ? 4.869 4.391 -15.127 1.00 96.56 84 MET A O 1
ATOM 671 N N . ALA A 1 85 ? 2.889 4.457 -16.186 1.00 97.50 85 ALA A N 1
ATOM 672 C CA . ALA A 1 85 ? 2.564 3.053 -15.959 1.00 97.50 85 ALA A CA 1
ATOM 673 C C . ALA A 1 85 ? 3.538 2.132 -16.700 1.00 97.50 85 ALA A C 1
ATOM 675 O O . ALA A 1 85 ? 4.018 1.167 -16.110 1.00 97.50 85 ALA A O 1
ATOM 676 N N . ASP A 1 86 ? 3.888 2.454 -17.944 1.00 97.50 86 ASP A N 1
ATOM 677 C CA . ASP A 1 86 ? 4.834 1.689 -18.750 1.00 97.50 86 ASP A CA 1
ATOM 678 C C . ASP A 1 86 ? 6.239 1.659 -18.127 1.00 97.50 86 ASP A C 1
ATOM 680 O O . ASP A 1 86 ? 6.867 0.598 -18.048 1.00 97.50 86 ASP A O 1
ATOM 684 N N . PHE A 1 87 ? 6.697 2.797 -17.600 1.00 96.81 87 PHE A N 1
ATOM 685 C CA . PHE A 1 87 ? 7.979 2.923 -16.910 1.00 96.81 87 PHE A CA 1
ATOM 686 C C . PHE A 1 87 ? 8.035 2.110 -15.606 1.00 96.81 87 PHE A C 1
ATOM 688 O O . PHE A 1 87 ? 9.007 1.394 -15.345 1.00 96.81 87 PHE A O 1
ATOM 695 N N . TRP A 1 88 ? 7.000 2.208 -14.764 1.00 97.56 88 TRP A N 1
ATOM 696 C CA . TRP A 1 88 ? 6.976 1.532 -13.461 1.00 97.56 88 TRP A CA 1
ATOM 697 C C . TRP A 1 88 ? 6.634 0.044 -13.552 1.00 97.56 88 TRP A C 1
ATOM 699 O O . TRP A 1 88 ? 7.134 -0.749 -12.746 1.00 97.56 88 TRP A O 1
ATOM 709 N N . LEU A 1 89 ? 5.782 -0.349 -14.499 1.00 97.50 89 LEU A N 1
ATOM 710 C CA . LEU A 1 89 ? 5.301 -1.718 -14.654 1.00 97.50 89 LEU A CA 1
ATOM 711 C C . LEU A 1 89 ? 6.118 -2.444 -15.712 1.00 97.50 89 LEU A C 1
ATOM 713 O O . LEU A 1 89 ? 5.949 -2.280 -16.920 1.00 97.50 89 LEU A O 1
ATOM 717 N N . ARG A 1 90 ? 7.012 -3.306 -15.227 1.00 94.62 90 ARG A N 1
ATOM 718 C CA . ARG A 1 90 ? 7.878 -4.114 -16.095 1.00 94.62 90 ARG A CA 1
ATOM 719 C C . ARG A 1 90 ? 7.082 -5.161 -16.866 1.00 94.62 90 ARG A C 1
ATOM 721 O O . ARG A 1 90 ? 7.384 -5.439 -18.020 1.00 94.62 90 ARG A O 1
ATOM 728 N N . ASP A 1 91 ? 6.090 -5.750 -16.205 1.00 96.25 91 ASP A N 1
ATOM 729 C CA . ASP A 1 91 ? 5.162 -6.696 -16.813 1.00 96.25 91 ASP A CA 1
ATOM 730 C C . ASP A 1 91 ? 3.982 -5.923 -17.411 1.00 96.25 91 ASP A C 1
ATOM 732 O O . ASP A 1 91 ? 3.145 -5.384 -16.684 1.00 96.25 91 ASP A O 1
ATOM 736 N N . LYS A 1 92 ? 3.926 -5.864 -18.744 1.00 95.44 92 LYS A N 1
ATOM 737 C CA . LYS A 1 92 ? 2.938 -5.064 -19.480 1.00 95.44 92 LYS A CA 1
ATOM 738 C C . LYS A 1 92 ? 1.516 -5.605 -19.340 1.00 95.44 92 LYS A C 1
ATOM 740 O O . LYS A 1 92 ? 0.562 -4.839 -19.437 1.00 95.44 92 LYS A O 1
ATOM 745 N N . SER A 1 93 ? 1.357 -6.886 -18.996 1.00 96.25 93 SER A N 1
ATOM 746 C CA . SER A 1 93 ? 0.037 -7.453 -18.688 1.00 96.25 93 SER A CA 1
ATOM 747 C C . SER A 1 93 ? -0.608 -6.793 -17.459 1.00 96.25 93 SER A C 1
ATOM 749 O O . SER A 1 93 ? -1.831 -6.665 -17.374 1.00 96.25 93 SER A O 1
ATOM 751 N N . VAL A 1 94 ? 0.213 -6.296 -16.526 1.00 97.56 94 VAL A N 1
ATOM 752 C CA . VAL A 1 94 ? -0.250 -5.635 -15.300 1.00 97.56 94 VAL A CA 1
ATOM 753 C C . VAL A 1 94 ? -0.823 -4.248 -15.593 1.00 97.56 94 VAL A C 1
ATOM 755 O O . VAL A 1 94 ? -1.689 -3.796 -14.849 1.00 97.56 94 VAL A O 1
ATOM 758 N N . ILE A 1 95 ? -0.423 -3.596 -16.690 1.00 97.75 95 ILE A N 1
ATOM 759 C CA . ILE A 1 95 ? -0.983 -2.300 -17.109 1.00 97.75 95 ILE A CA 1
ATOM 760 C C . ILE A 1 95 ? -2.475 -2.456 -17.425 1.00 97.75 95 ILE A C 1
ATOM 762 O O . ILE A 1 95 ? -3.302 -1.687 -16.939 1.00 97.75 95 ILE A O 1
ATOM 766 N N . HIS A 1 96 ? -2.844 -3.511 -18.156 1.00 97.00 96 HIS A N 1
ATOM 767 C CA . HIS A 1 96 ? -4.250 -3.813 -18.426 1.00 97.00 96 HIS A CA 1
ATOM 768 C C . HIS A 1 96 ? -5.030 -4.077 -17.127 1.00 97.00 96 HIS A C 1
ATOM 770 O O . HIS A 1 96 ? -6.122 -3.541 -16.929 1.00 97.00 96 HIS A O 1
ATOM 776 N N . LYS A 1 97 ? -4.443 -4.843 -16.193 1.00 97.56 97 LYS A N 1
ATOM 777 C CA . LYS A 1 97 ? -5.031 -5.088 -14.865 1.00 97.56 97 LYS A CA 1
ATOM 778 C C . LYS A 1 97 ? -5.217 -3.789 -14.069 1.00 97.56 97 LYS A C 1
ATOM 780 O O . LYS A 1 97 ? -6.248 -3.626 -13.419 1.00 97.56 97 LYS A O 1
ATOM 785 N N . LEU A 1 98 ? -4.251 -2.871 -14.118 1.00 97.75 98 LEU A N 1
ATOM 786 C CA . LEU A 1 98 ? -4.313 -1.584 -13.426 1.00 97.75 98 LEU A CA 1
ATOM 787 C C . LEU A 1 98 ? -5.572 -0.815 -13.838 1.00 97.75 98 LEU A C 1
ATOM 789 O O . LEU A 1 98 ? -6.409 -0.534 -12.984 1.00 97.75 98 LEU A O 1
ATOM 793 N N . PHE A 1 99 ? -5.746 -0.561 -15.134 1.00 97.62 99 PHE A N 1
ATOM 794 C CA . PHE A 1 99 ? -6.854 0.263 -15.618 1.00 97.62 99 PHE A CA 1
ATOM 795 C C . PHE A 1 99 ? -8.207 -0.448 -15.609 1.00 97.62 99 PHE A C 1
ATOM 797 O O . PHE A 1 99 ? -9.212 0.186 -15.308 1.00 97.62 99 PHE A O 1
ATOM 804 N N . LYS A 1 100 ? -8.271 -1.748 -15.927 1.00 96.94 100 LYS A N 1
ATOM 805 C CA . LYS A 1 100 ? -9.561 -2.451 -16.060 1.00 96.94 100 LYS A CA 1
ATOM 806 C C . LYS A 1 100 ? -10.053 -3.114 -14.777 1.00 96.94 100 LYS A C 1
ATOM 808 O O . LYS A 1 100 ? -11.250 -3.332 -14.643 1.00 96.94 100 LYS A O 1
ATOM 813 N N . VAL A 1 101 ? -9.163 -3.438 -13.837 1.00 96.81 101 VAL A N 1
ATOM 814 C CA . VAL A 1 101 ? -9.531 -4.142 -12.595 1.00 96.81 101 VAL A CA 1
ATOM 815 C C . VAL A 1 101 ? -9.317 -3.266 -11.368 1.00 96.81 101 VAL A C 1
ATOM 817 O O . VAL A 1 101 ? -10.209 -3.167 -10.529 1.00 96.81 101 VAL A O 1
ATOM 820 N N . LEU A 1 102 ? -8.144 -2.644 -11.228 1.00 97.06 102 LEU A N 1
ATOM 821 C CA . LEU A 1 102 ? -7.789 -1.936 -9.994 1.00 97.06 102 LEU A CA 1
ATOM 822 C C . LEU A 1 102 ? -8.389 -0.528 -9.929 1.00 97.06 102 LEU A C 1
ATOM 824 O O . LEU A 1 102 ? -8.902 -0.155 -8.879 1.00 97.06 102 LEU A O 1
ATOM 828 N N . CYS A 1 103 ? -8.382 0.237 -11.022 1.00 96.38 103 CYS A N 1
ATOM 829 C CA . CYS A 1 103 ? -8.976 1.577 -11.039 1.00 96.38 103 CYS A CA 1
ATOM 830 C C . CYS A 1 103 ? -10.480 1.561 -10.695 1.00 96.38 103 CYS A C 1
ATOM 832 O O . CYS A 1 103 ? -10.840 2.231 -9.727 1.00 96.38 103 CYS A O 1
ATOM 834 N N . PRO A 1 104 ? -11.339 0.743 -11.347 1.00 96.44 104 PRO A N 1
ATOM 835 C CA . PRO A 1 104 ? -12.759 0.672 -10.989 1.00 96.44 104 PRO A CA 1
ATOM 836 C C . PRO A 1 104 ? -12.988 0.192 -9.550 1.00 96.44 104 PRO A C 1
ATOM 838 O O . PRO A 1 104 ? -13.897 0.653 -8.866 1.00 96.44 104 PRO A O 1
ATOM 841 N N . ARG A 1 105 ? -12.127 -0.705 -9.043 1.00 95.81 105 ARG A N 1
ATOM 842 C CA . ARG A 1 105 ? -12.192 -1.186 -7.653 1.00 95.81 105 ARG A CA 1
ATOM 843 C C . ARG A 1 105 ? -11.990 -0.052 -6.643 1.00 95.81 105 ARG A C 1
ATOM 845 O O . ARG A 1 105 ? -12.612 -0.063 -5.581 1.00 95.81 105 ARG A O 1
ATOM 852 N N . PHE A 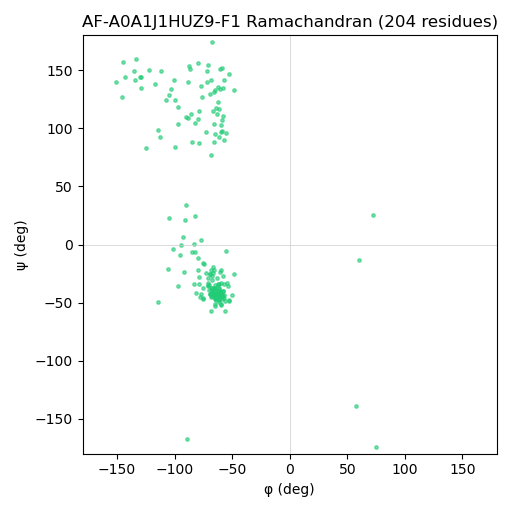1 106 ? -11.104 0.895 -6.942 1.00 95.88 106 PHE A N 1
ATOM 853 C CA . PHE A 1 106 ? -10.691 1.938 -6.003 1.00 95.88 106 PHE A CA 1
ATOM 854 C C . PHE A 1 106 ? -11.348 3.304 -6.230 1.00 95.88 106 PHE A C 1
ATOM 856 O O . PHE A 1 106 ? -11.157 4.188 -5.399 1.00 95.88 106 PHE A O 1
ATOM 863 N N . GLU A 1 107 ? -12.157 3.469 -7.276 1.00 92.62 107 GLU A N 1
ATOM 864 C CA . GLU A 1 107 ? -12.834 4.728 -7.620 1.00 92.62 107 GLU A CA 1
ATOM 865 C C . GLU A 1 107 ? -13.638 5.311 -6.444 1.00 92.62 107 GLU A C 1
ATOM 867 O O . GLU A 1 107 ? -13.460 6.466 -6.065 1.00 92.62 107 GLU A O 1
ATOM 872 N N . ASN A 1 108 ? -14.439 4.474 -5.778 1.00 92.19 108 ASN A N 1
ATOM 873 C CA . ASN A 1 108 ? -15.263 4.872 -4.629 1.00 92.19 108 ASN A CA 1
ATOM 874 C C . ASN A 1 108 ? -14.575 4.656 -3.269 1.00 92.19 108 ASN A C 1
ATOM 876 O O . ASN A 1 108 ? -15.191 4.804 -2.206 1.00 92.19 108 ASN A O 1
ATOM 880 N N . TYR A 1 109 ? -13.299 4.264 -3.262 1.00 91.44 109 TYR A N 1
ATOM 881 C CA . TYR A 1 109 ? -12.615 3.886 -2.035 1.00 91.44 109 TYR A CA 1
ATOM 882 C C . TYR A 1 109 ? -12.176 5.129 -1.252 1.00 91.44 109 TYR A C 1
ATOM 884 O O . TYR A 1 109 ? -11.311 5.898 -1.671 1.00 91.44 109 TYR A O 1
ATOM 892 N N . LYS A 1 110 ? -12.753 5.335 -0.061 1.00 89.00 110 LYS A N 1
ATOM 893 C CA . LYS A 1 110 ? -12.446 6.510 0.778 1.00 89.00 110 LYS A CA 1
ATOM 894 C C . LYS A 1 110 ? -11.041 6.463 1.388 1.00 89.00 110 LYS A C 1
ATOM 896 O O . LYS A 1 110 ? -10.447 7.517 1.587 1.00 89.00 110 LYS A O 1
ATOM 901 N N . GLY A 1 111 ? -10.487 5.274 1.629 1.00 90.88 111 GLY A N 1
ATOM 902 C CA . GLY A 1 111 ? -9.149 5.080 2.201 1.00 90.88 111 GLY A CA 1
ATOM 903 C C . GLY A 1 111 ? -8.022 5.000 1.165 1.00 90.88 111 GLY A C 1
ATOM 904 O O . GLY A 1 111 ? -8.212 5.317 -0.006 1.00 90.88 111 GLY A O 1
ATOM 905 N N . SER A 1 112 ? -6.842 4.570 1.608 1.00 94.50 112 SER A N 1
ATOM 906 C CA . SER A 1 112 ? -5.699 4.244 0.742 1.00 94.50 112 SER A CA 1
ATOM 907 C C . SER A 1 112 ? -5.929 2.944 -0.030 1.00 94.50 112 SER A C 1
ATOM 909 O O . SER A 1 112 ? -6.590 2.038 0.474 1.00 94.50 112 SER A O 1
ATOM 911 N N . ALA A 1 113 ? -5.376 2.814 -1.235 1.00 96.12 113 ALA A N 1
ATOM 912 C CA . ALA A 1 113 ? -5.496 1.577 -2.015 1.00 96.12 113 ALA A CA 1
ATOM 913 C C . ALA A 1 113 ? -4.695 0.417 -1.392 1.00 96.12 113 ALA A C 1
ATOM 915 O O . ALA A 1 113 ? -5.022 -0.754 -1.576 1.00 96.12 113 ALA A O 1
ATOM 916 N N . THR A 1 114 ? -3.654 0.741 -0.630 1.00 96.75 114 THR A N 1
ATOM 917 C CA . THR A 1 114 ? -2.694 -0.191 -0.044 1.00 96.75 114 THR A CA 1
ATOM 918 C C . THR A 1 114 ? -2.816 -0.262 1.476 1.00 96.75 114 THR A C 1
ATOM 920 O O . THR A 1 114 ? -3.071 0.732 2.164 1.00 96.75 114 THR A O 1
ATOM 923 N N . ARG A 1 115 ? -2.501 -1.427 2.038 1.00 95.06 115 ARG A N 1
ATOM 924 C CA . ARG A 1 115 ? -2.352 -1.664 3.475 1.00 95.06 115 ARG A CA 1
ATOM 925 C C . ARG A 1 115 ? -1.023 -2.357 3.747 1.00 95.06 115 ARG A C 1
ATOM 927 O O . ARG A 1 115 ? -0.548 -3.157 2.950 1.00 95.06 115 ARG A O 1
ATOM 934 N N . MET A 1 116 ? -0.396 -2.013 4.867 1.00 94.94 116 MET A N 1
ATOM 935 C CA . MET A 1 116 ? 0.891 -2.579 5.260 1.00 94.94 116 MET A CA 1
ATOM 936 C C . MET A 1 116 ? 0.830 -3.087 6.689 1.00 94.94 116 MET A C 1
ATOM 938 O O . MET A 1 116 ? 0.365 -2.376 7.581 1.00 94.94 116 MET A O 1
ATOM 942 N N . PHE A 1 117 ? 1.362 -4.283 6.903 1.00 94.19 117 PHE A N 1
ATOM 943 C CA . PHE A 1 117 ? 1.513 -4.896 8.213 1.00 94.19 117 PHE A CA 1
ATOM 944 C C . PHE A 1 117 ? 2.970 -5.224 8.474 1.00 94.19 117 PHE A C 1
ATOM 946 O O . PHE A 1 117 ? 3.726 -5.539 7.556 1.00 94.19 117 PHE A O 1
ATOM 953 N N . MET A 1 118 ? 3.354 -5.191 9.745 1.00 91.75 118 MET A N 1
ATOM 954 C CA . MET A 1 118 ? 4.621 -5.771 10.168 1.00 91.75 118 MET A CA 1
ATOM 955 C C . MET A 1 118 ? 4.473 -7.286 10.204 1.00 91.75 118 MET A C 1
ATOM 957 O O . MET A 1 118 ? 3.553 -7.798 10.842 1.00 91.75 118 MET A O 1
ATOM 961 N N . ALA A 1 119 ? 5.372 -7.986 9.521 1.00 88.56 119 ALA A N 1
ATOM 962 C CA . ALA A 1 119 ? 5.455 -9.431 9.628 1.00 88.56 119 ALA A CA 1
ATOM 963 C C . ALA A 1 119 ? 6.208 -9.809 10.917 1.00 88.56 119 ALA A C 1
ATOM 965 O O . ALA A 1 119 ? 7.002 -9.004 11.433 1.00 88.56 119 ALA A O 1
ATOM 966 N N . PRO A 1 120 ? 5.985 -11.020 11.453 1.00 83.00 120 PRO A N 1
ATOM 967 C CA . PRO A 1 120 ? 6.806 -11.553 12.528 1.00 83.00 120 PRO A CA 1
ATOM 968 C C . PRO A 1 120 ? 8.292 -11.500 12.160 1.00 83.00 120 PRO A C 1
A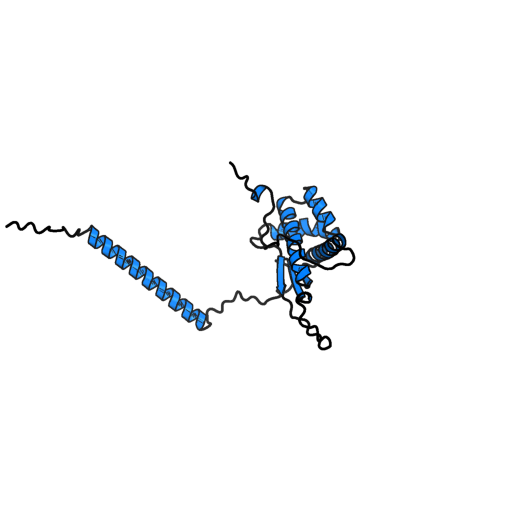TOM 970 O O . PRO A 1 120 ? 8.678 -11.637 10.998 1.00 83.00 120 PRO A O 1
ATOM 973 N N . ARG A 1 121 ? 9.151 -11.294 13.158 1.00 77.19 121 ARG A N 1
ATOM 974 C CA . ARG A 1 121 ? 10.596 -11.380 12.932 1.00 77.19 121 ARG A CA 1
ATOM 975 C C . ARG A 1 121 ? 10.961 -12.836 12.667 1.00 77.19 121 ARG A C 1
ATOM 977 O O . ARG A 1 121 ? 10.619 -13.700 13.467 1.00 77.19 121 ARG A O 1
ATOM 984 N N . SER A 1 122 ? 11.700 -13.086 11.591 1.00 66.88 122 SER A N 1
ATOM 985 C CA . SER A 1 122 ? 12.337 -14.381 11.362 1.00 66.88 122 SER A CA 1
ATOM 986 C C . SER A 1 122 ? 13.361 -14.632 12.472 1.00 66.88 122 SER A C 1
ATOM 988 O O . SER A 1 122 ? 14.366 -13.916 12.559 1.00 66.88 122 SER A O 1
ATOM 990 N N . TYR A 1 123 ? 13.104 -15.610 13.339 1.00 62.16 123 TYR A N 1
ATOM 991 C CA . TYR A 1 123 ? 14.068 -16.044 14.344 1.00 62.16 123 TYR A CA 1
ATOM 992 C C . TYR A 1 123 ? 15.007 -17.068 13.703 1.00 62.16 123 TYR A C 1
ATOM 994 O O . TYR A 1 123 ? 14.740 -18.263 13.708 1.00 62.16 123 TYR A O 1
ATOM 1002 N N . ASN A 1 124 ? 16.089 -16.588 13.092 1.00 62.41 124 ASN A N 1
ATOM 1003 C CA . ASN A 1 124 ? 17.158 -17.476 12.643 1.00 62.41 124 ASN A CA 1
ATOM 1004 C C . ASN A 1 124 ? 18.051 -17.754 13.857 1.00 62.41 124 ASN A C 1
ATOM 1006 O O . ASN A 1 124 ? 18.805 -16.862 14.252 1.00 62.41 124 ASN A O 1
ATOM 1010 N N . LEU A 1 125 ? 17.950 -18.953 14.447 1.00 55.00 125 LEU A N 1
ATOM 1011 C CA . LEU A 1 125 ? 18.737 -19.355 15.625 1.00 55.00 125 LEU A CA 1
ATOM 1012 C C . LEU A 1 125 ? 20.251 -19.196 15.404 1.00 55.00 125 LEU A C 1
ATOM 1014 O O . LEU A 1 125 ? 20.972 -18.814 16.321 1.00 55.00 125 LEU A O 1
ATOM 1018 N N . ASP A 1 126 ? 20.714 -19.404 14.172 1.00 63.62 126 ASP A N 1
ATOM 1019 C CA . ASP A 1 126 ? 22.143 -19.442 13.843 1.00 63.62 126 ASP A CA 1
ATOM 1020 C C . ASP A 1 126 ? 22.789 -18.056 13.705 1.00 63.62 126 ASP A C 1
ATOM 1022 O O . ASP A 1 126 ? 24.009 -17.920 13.635 1.00 63.62 126 ASP A O 1
ATOM 1026 N N . ASN A 1 127 ? 21.987 -16.989 13.658 1.00 55.56 127 ASN A N 1
ATOM 1027 C CA . ASN A 1 127 ? 22.472 -15.641 13.397 1.00 55.56 127 ASN A CA 1
ATOM 1028 C C . ASN A 1 127 ? 22.264 -14.753 14.626 1.00 55.56 127 ASN A C 1
ATOM 1030 O O . ASN A 1 127 ? 21.207 -14.148 14.775 1.00 55.56 127 ASN A O 1
ATOM 1034 N N . LYS A 1 128 ? 23.316 -14.556 15.441 1.00 55.09 128 LYS A N 1
ATOM 1035 C CA . LYS A 1 128 ? 23.377 -13.575 16.560 1.00 55.09 128 LYS A CA 1
ATOM 1036 C C . LYS A 1 128 ? 23.071 -12.117 16.149 1.00 55.09 128 LYS A C 1
ATOM 1038 O O . LYS A 1 128 ? 22.934 -11.231 16.983 1.00 55.09 128 LYS A O 1
ATOM 1043 N N . ASP A 1 129 ? 22.897 -11.875 14.855 1.00 56.03 129 ASP A N 1
ATOM 1044 C CA . ASP A 1 129 ? 22.645 -10.601 14.184 1.00 56.03 129 ASP A CA 1
ATOM 1045 C C . ASP A 1 129 ? 21.134 -10.264 14.042 1.00 56.03 129 ASP A C 1
ATOM 1047 O O . ASP A 1 129 ? 20.688 -9.676 13.040 1.00 56.03 129 ASP A O 1
ATOM 1051 N N . VAL A 1 130 ? 20.330 -10.677 15.033 1.00 54.78 130 VAL A N 1
ATOM 1052 C CA . VAL A 1 130 ? 18.846 -10.656 15.055 1.00 54.78 130 VAL A CA 1
ATOM 1053 C C . VAL A 1 130 ? 18.263 -9.232 15.072 1.00 54.78 130 VAL A C 1
ATOM 1055 O O . VAL A 1 130 ? 17.117 -9.008 14.684 1.00 54.78 130 VAL A O 1
ATOM 1058 N N . LEU A 1 131 ? 19.051 -8.224 15.459 1.00 54.41 131 LEU A N 1
ATOM 1059 C CA . LEU A 1 131 ? 18.538 -6.895 15.814 1.00 54.41 131 LEU A CA 1
ATOM 1060 C C . LEU A 1 131 ? 18.762 -5.798 14.762 1.00 54.41 131 LEU A C 1
ATOM 1062 O O . LEU A 1 131 ? 18.778 -4.607 15.067 1.00 54.41 131 LEU A O 1
ATOM 1066 N N . LYS A 1 132 ? 18.945 -6.155 13.493 1.00 58.72 132 LYS A N 1
ATOM 1067 C CA . LYS A 1 132 ? 19.143 -5.153 12.438 1.00 58.72 132 LYS A CA 1
ATOM 1068 C C . LYS A 1 132 ? 17.791 -4.662 11.902 1.00 58.72 132 LYS A C 1
ATOM 1070 O O . LYS A 1 132 ? 17.084 -5.393 11.219 1.00 58.72 132 LYS A O 1
ATOM 1075 N N . LYS A 1 133 ? 17.448 -3.389 12.160 1.00 54.22 133 LYS A N 1
ATOM 1076 C CA . LYS A 1 133 ? 16.198 -2.692 11.741 1.00 54.22 133 LYS A CA 1
ATOM 1077 C C . LYS A 1 133 ? 15.833 -2.855 10.253 1.00 54.22 133 LYS A C 1
ATOM 1079 O O . LYS A 1 133 ? 14.670 -2.756 9.882 1.00 54.22 133 LYS A O 1
ATOM 1084 N N . TYR A 1 134 ? 16.819 -3.112 9.397 1.00 55.28 134 TYR A N 1
ATOM 1085 C CA . TYR A 1 134 ? 16.664 -3.335 7.954 1.00 55.28 134 TYR A CA 1
ATOM 1086 C C . TYR A 1 134 ? 16.255 -4.766 7.569 1.00 55.28 134 TYR A C 1
ATOM 1088 O O . TYR A 1 134 ? 15.942 -4.996 6.405 1.00 55.28 134 TYR A O 1
ATOM 1096 N N . LYS A 1 135 ? 16.199 -5.699 8.527 1.00 66.38 135 LYS A N 1
ATOM 1097 C CA . LYS A 1 135 ? 15.678 -7.061 8.344 1.00 66.38 135 LYS A CA 1
ATOM 1098 C C . LYS A 1 135 ? 14.201 -7.202 8.728 1.00 66.38 135 LYS A C 1
ATOM 1100 O O . LYS A 1 135 ? 13.660 -8.292 8.607 1.00 66.38 135 LYS A O 1
ATOM 1105 N N . LEU A 1 136 ? 13.537 -6.130 9.178 1.00 83.31 136 LEU A N 1
ATOM 1106 C CA . LEU A 1 136 ? 12.103 -6.189 9.469 1.00 83.31 136 LEU A CA 1
ATOM 1107 C C . LEU A 1 136 ? 11.339 -6.505 8.184 1.00 83.31 136 LEU A C 1
ATOM 1109 O O . LEU A 1 136 ? 11.470 -5.786 7.190 1.00 83.31 136 LEU A O 1
ATOM 1113 N N . LEU A 1 137 ? 10.573 -7.587 8.217 1.00 89.62 137 LEU A N 1
ATOM 1114 C CA . LEU A 1 137 ? 9.687 -7.997 7.142 1.00 89.62 137 LEU A CA 1
ATOM 1115 C C . LEU A 1 137 ? 8.334 -7.307 7.314 1.00 89.62 137 LEU A C 1
ATOM 1117 O O . LEU A 1 137 ? 7.922 -6.927 8.412 1.00 89.62 137 LEU A O 1
ATOM 1121 N N . SER A 1 138 ? 7.664 -7.092 6.197 1.00 93.88 138 SER A N 1
ATOM 1122 C CA . SER A 1 138 ? 6.355 -6.468 6.131 1.00 93.88 138 SER A CA 1
ATOM 1123 C C . SER A 1 138 ? 5.532 -7.129 5.044 1.00 93.88 138 SER A C 1
ATOM 1125 O O . SER A 1 138 ? 6.058 -7.473 3.986 1.00 93.88 138 SER A O 1
ATOM 1127 N N . VAL A 1 139 ? 4.238 -7.257 5.300 1.00 96.25 139 VAL A N 1
ATOM 1128 C CA . VAL A 1 139 ? 3.265 -7.674 4.298 1.00 96.25 139 VAL A CA 1
ATOM 1129 C C . VAL A 1 139 ? 2.631 -6.412 3.736 1.00 96.25 139 VAL A C 1
ATOM 1131 O O . VAL A 1 139 ? 2.033 -5.634 4.482 1.00 96.25 139 VAL A O 1
ATOM 1134 N N . LEU A 1 140 ? 2.797 -6.189 2.438 1.00 97.06 140 LEU A N 1
ATOM 1135 C CA . LEU A 1 140 ? 2.166 -5.104 1.697 1.00 97.06 140 LEU A CA 1
ATOM 1136 C C . LEU A 1 140 ? 1.074 -5.700 0.817 1.00 97.06 140 LEU A C 1
ATOM 1138 O O . LEU A 1 140 ? 1.345 -6.591 0.016 1.00 97.06 140 LEU A O 1
ATOM 1142 N N . GLU A 1 141 ? -0.150 -5.209 0.964 1.00 96.88 141 GLU A N 1
ATOM 1143 C CA . GLU A 1 141 ? -1.300 -5.682 0.203 1.00 96.88 141 GLU A CA 1
ATOM 1144 C C . GLU A 1 141 ? -2.148 -4.546 -0.364 1.00 96.88 141 GLU A C 1
ATOM 1146 O O . GLU A 1 141 ? -2.090 -3.409 0.107 1.00 96.88 141 GLU A O 1
ATOM 1151 N N . LEU A 1 142 ? -2.937 -4.869 -1.383 1.00 97.38 142 LEU A N 1
ATOM 1152 C CA . LEU A 1 142 ? -4.009 -4.033 -1.901 1.00 97.38 142 LEU A CA 1
ATOM 1153 C C . LEU A 1 142 ? -5.305 -4.332 -1.151 1.00 97.38 142 LEU A C 1
ATOM 1155 O O . LEU A 1 142 ? -5.627 -5.487 -0.876 1.00 97.38 142 LEU A O 1
ATOM 1159 N N . ASN A 1 143 ? -6.068 -3.289 -0.848 1.00 94.81 143 ASN A N 1
ATOM 1160 C CA . ASN A 1 143 ? -7.368 -3.433 -0.213 1.00 94.81 143 ASN A CA 1
ATOM 1161 C C . ASN A 1 143 ? -8.375 -4.085 -1.178 1.00 94.81 143 ASN A C 1
ATOM 1163 O O . ASN A 1 143 ? -8.383 -3.812 -2.378 1.00 94.81 143 ASN A O 1
ATOM 1167 N N . GLY A 1 144 ? -9.234 -4.958 -0.645 1.00 92.50 144 GLY A N 1
ATOM 1168 C CA . GLY A 1 144 ? -10.201 -5.711 -1.451 1.00 92.50 144 GLY A CA 1
ATOM 1169 C C . GLY A 1 144 ? -9.568 -6.816 -2.304 1.00 92.50 144 GLY A C 1
ATOM 1170 O O . GLY A 1 144 ? -10.107 -7.157 -3.353 1.00 92.50 144 GLY A O 1
ATOM 1171 N N . ASN A 1 145 ? -8.408 -7.334 -1.894 1.00 94.75 145 ASN A N 1
ATOM 1172 C CA . ASN A 1 145 ? -7.802 -8.517 -2.496 1.00 94.75 145 ASN A CA 1
ATOM 1173 C C . ASN A 1 145 ? -8.593 -9.798 -2.135 1.00 94.75 145 ASN A C 1
ATOM 1175 O O . ASN A 1 145 ? -9.260 -9.839 -1.101 1.00 94.75 145 ASN A O 1
ATOM 1179 N N . PRO A 1 146 ? -8.529 -10.865 -2.956 1.00 94.25 146 PRO A N 1
ATOM 1180 C CA . PRO A 1 146 ? -9.315 -12.090 -2.749 1.00 94.25 146 PRO A CA 1
ATOM 1181 C C . PRO A 1 146 ? -8.763 -13.008 -1.643 1.00 94.25 146 PRO A C 1
ATOM 1183 O O . PRO A 1 146 ? -9.254 -14.118 -1.448 1.00 94.25 146 PRO A O 1
ATOM 1186 N N . TYR A 1 147 ? -7.709 -12.590 -0.943 1.00 94.88 147 TYR A N 1
ATOM 1187 C CA . TYR A 1 147 ? -7.029 -13.412 0.052 1.00 94.88 147 TYR A CA 1
ATOM 1188 C C . TYR A 1 147 ? -7.675 -13.282 1.433 1.00 94.88 147 TYR A C 1
ATOM 1190 O O . TYR A 1 147 ? -8.206 -12.222 1.768 1.00 94.88 147 TYR A O 1
ATOM 1198 N N . PRO A 1 148 ? -7.555 -14.307 2.297 1.00 94.12 148 PRO A N 1
ATOM 1199 C CA . PRO A 1 148 ? -8.000 -14.191 3.680 1.00 94.12 148 PRO A CA 1
ATOM 1200 C C . PRO A 1 148 ? -7.300 -13.008 4.370 1.00 94.12 148 PRO A C 1
ATOM 1202 O O . PRO A 1 148 ? -6.111 -12.769 4.111 1.00 94.12 148 PRO A O 1
ATOM 1205 N N . PRO A 1 149 ? -8.002 -12.248 5.228 1.00 91.88 149 PRO A N 1
ATOM 1206 C CA . PRO A 1 149 ? -7.434 -11.077 5.883 1.00 91.88 149 PRO A CA 1
ATOM 1207 C C . PRO A 1 149 ? -6.257 -11.473 6.785 1.00 91.88 149 PRO A C 1
ATOM 1209 O O . PRO A 1 149 ? -6.333 -12.449 7.526 1.00 91.88 149 PRO A O 1
ATOM 1212 N N . VAL A 1 150 ? -5.158 -10.709 6.721 1.00 89.94 150 VAL A N 1
ATOM 1213 C CA . VAL A 1 150 ? -3.925 -10.997 7.487 1.00 89.94 150 VAL A CA 1
ATOM 1214 C C . VAL A 1 150 ? -4.161 -10.892 8.992 1.00 89.94 150 VAL A C 1
ATOM 1216 O O . VAL A 1 150 ? -3.673 -11.708 9.769 1.00 89.94 150 VAL A O 1
ATOM 1219 N N . LEU A 1 151 ? -4.888 -9.855 9.406 1.00 87.88 151 LEU A N 1
ATOM 1220 C CA . LEU A 1 151 ? -5.308 -9.687 10.789 1.00 87.88 151 LEU A CA 1
ATOM 1221 C C . LEU A 1 151 ? -6.766 -10.127 10.924 1.00 87.88 151 LEU A C 1
ATOM 1223 O O . LEU A 1 151 ? -7.565 -9.796 10.044 1.00 87.88 151 LEU A O 1
ATOM 1227 N N . PRO A 1 152 ? -7.132 -10.794 12.033 1.00 83.00 152 PRO A N 1
ATOM 1228 C CA . PRO A 1 152 ? -8.528 -11.084 12.314 1.00 83.00 152 PRO A CA 1
ATOM 1229 C C . PRO A 1 152 ? -9.313 -9.778 12.430 1.00 83.00 152 PRO A C 1
ATOM 1231 O O . PRO A 1 152 ? -8.766 -8.744 12.840 1.00 83.00 152 PRO A O 1
ATOM 1234 N N . ASP A 1 153 ? -10.598 -9.829 12.089 1.00 78.88 153 ASP A N 1
ATOM 1235 C CA . ASP A 1 153 ? -11.463 -8.668 12.220 1.00 78.88 153 ASP A CA 1
ATOM 1236 C C . ASP A 1 153 ? -11.641 -8.296 13.701 1.00 78.88 153 ASP A C 1
ATOM 1238 O O . ASP A 1 153 ? -12.367 -8.940 14.456 1.00 78.88 153 ASP A O 1
ATOM 1242 N N . ARG A 1 154 ? -10.947 -7.236 14.128 1.00 70.88 154 ARG A N 1
ATOM 1243 C CA . ARG A 1 154 ? -11.061 -6.671 15.482 1.00 70.88 154 ARG A CA 1
ATOM 1244 C C . ARG A 1 154 ? -12.248 -5.711 15.617 1.00 70.88 154 ARG A C 1
ATOM 1246 O O . ARG A 1 154 ? -12.446 -5.153 16.694 1.00 70.88 154 ARG A O 1
ATOM 1253 N N . SER A 1 155 ? -13.023 -5.495 14.548 1.00 66.88 155 SER A N 1
ATOM 1254 C CA . SER A 1 155 ? -14.225 -4.650 14.543 1.00 66.88 155 SER A CA 1
ATOM 1255 C C . SER A 1 155 ? -15.296 -5.151 15.507 1.00 66.88 155 SER A C 1
ATOM 1257 O O . SER A 1 155 ? -16.103 -4.358 16.001 1.00 66.88 155 SER A O 1
ATOM 1259 N N . GLN A 1 156 ? -15.275 -6.446 15.840 1.00 65.75 156 GLN A N 1
ATOM 1260 C CA . GLN A 1 156 ? -16.131 -7.011 16.872 1.00 65.75 156 GLN A CA 1
ATOM 1261 C C . GLN A 1 156 ? -15.7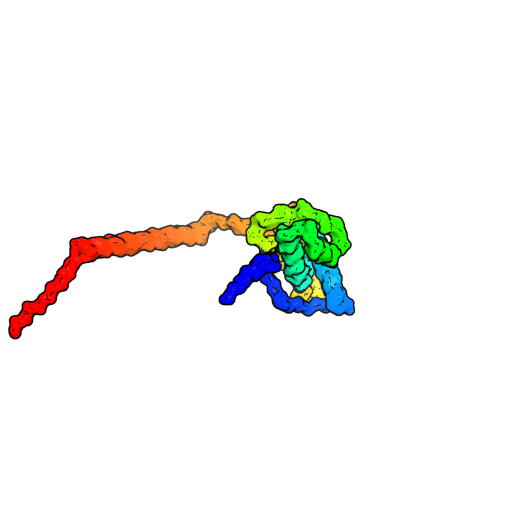16 -6.489 18.255 1.00 65.75 156 GLN A C 1
ATOM 1263 O O . GLN A 1 156 ? -15.090 -7.172 19.063 1.00 65.75 156 GLN A O 1
ATOM 1268 N N . LYS A 1 157 ? -16.107 -5.245 18.549 1.00 67.81 157 LYS A N 1
ATOM 1269 C CA . LYS A 1 157 ? -16.210 -4.721 19.905 1.00 67.81 157 LYS A CA 1
ATOM 1270 C C . LYS A 1 157 ? -17.204 -5.621 20.609 1.00 67.81 157 LYS A C 1
ATOM 1272 O O .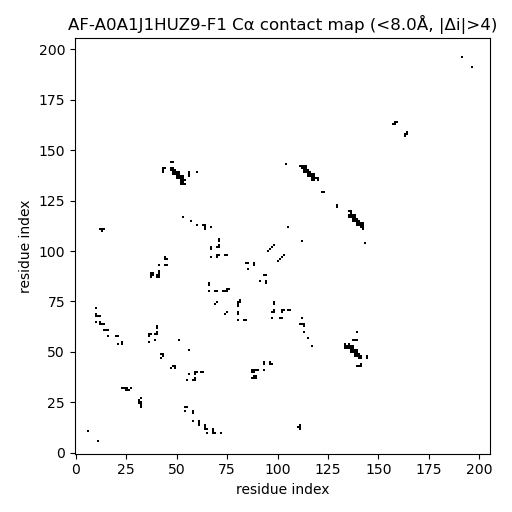 LYS A 1 157 ? -18.413 -5.463 20.440 1.00 67.81 157 LYS A O 1
ATOM 1277 N N . ASN A 1 158 ? -16.704 -6.601 21.348 1.00 80.31 158 ASN A N 1
ATOM 1278 C CA . ASN A 1 158 ? -17.561 -7.468 22.127 1.00 80.31 158 ASN A CA 1
ATOM 1279 C C . ASN A 1 158 ? -18.221 -6.599 23.208 1.00 80.31 158 ASN A C 1
ATOM 1281 O O . ASN A 1 158 ? -17.632 -6.302 24.248 1.00 80.31 158 ASN A O 1
ATOM 1285 N N . ARG A 1 159 ? -19.435 -6.115 22.909 1.00 82.31 159 ARG A N 1
ATOM 1286 C CA . ARG A 1 159 ? -20.185 -5.157 23.738 1.00 82.31 159 ARG A CA 1
ATOM 1287 C C . ARG A 1 159 ? -20.447 -5.708 25.136 1.00 82.31 159 ARG A C 1
ATOM 1289 O O . ARG A 1 159 ? -20.666 -4.926 26.046 1.00 82.31 159 ARG A O 1
ATOM 1296 N N . ARG A 1 160 ? -20.406 -7.037 25.276 1.00 87.75 160 ARG A N 1
ATOM 1297 C CA . ARG A 1 160 ? -20.637 -7.787 26.512 1.00 87.75 160 ARG A CA 1
ATOM 1298 C C . ARG A 1 160 ? -19.392 -7.914 27.387 1.00 87.75 160 ARG A C 1
ATOM 1300 O O . ARG A 1 160 ? -19.493 -8.429 28.492 1.00 87.75 160 ARG A O 1
ATOM 1307 N N . LEU A 1 161 ? -18.219 -7.479 26.918 1.00 91.00 161 LEU A N 1
ATOM 1308 C CA . LEU A 1 161 ? -17.053 -7.392 27.791 1.00 91.00 161 LEU A CA 1
ATOM 1309 C C . LEU A 1 161 ? -17.371 -6.430 28.931 1.00 91.00 161 LEU A C 1
ATOM 1311 O O . LEU A 1 161 ? -17.868 -5.333 28.681 1.00 91.00 161 LEU A O 1
ATOM 1315 N N . ILE A 1 162 ? -17.050 -6.832 30.160 1.00 93.12 162 ILE A N 1
ATOM 1316 C CA . ILE A 1 162 ? -17.404 -6.080 31.368 1.00 93.12 162 ILE A CA 1
ATOM 1317 C C . ILE A 1 162 ? -17.000 -4.605 31.269 1.00 93.12 162 ILE A C 1
ATOM 1319 O O . ILE A 1 162 ? -17.811 -3.724 31.521 1.00 93.12 162 ILE A O 1
ATOM 1323 N N . HIS A 1 163 ? -15.795 -4.320 30.770 1.00 92.75 163 HIS A N 1
ATOM 1324 C CA . HIS A 1 163 ? -15.323 -2.950 30.579 1.00 92.75 163 HIS A CA 1
ATOM 1325 C C . HIS A 1 163 ? -16.141 -2.174 29.537 1.00 92.75 163 HIS A C 1
ATOM 1327 O O . HIS A 1 163 ? -16.404 -0.997 29.735 1.00 92.75 163 HIS A O 1
ATOM 1333 N N . ASN A 1 164 ? -16.593 -2.808 28.451 1.00 92.12 164 ASN A N 1
ATOM 1334 C CA . ASN A 1 164 ? -17.427 -2.144 27.446 1.00 92.12 164 ASN A CA 1
ATOM 1335 C C . ASN A 1 164 ? -18.835 -1.858 27.978 1.00 92.12 164 ASN A C 1
ATOM 1337 O O . ASN A 1 164 ? -19.407 -0.827 27.637 1.00 92.12 164 ASN A O 1
ATOM 1341 N N . VAL A 1 165 ? -19.387 -2.749 28.806 1.00 95.06 165 VAL A N 1
ATOM 1342 C CA . VAL A 1 165 ? -20.676 -2.531 29.478 1.00 95.06 165 VAL A CA 1
ATOM 1343 C C . VAL A 1 165 ? -20.560 -1.362 30.450 1.00 95.06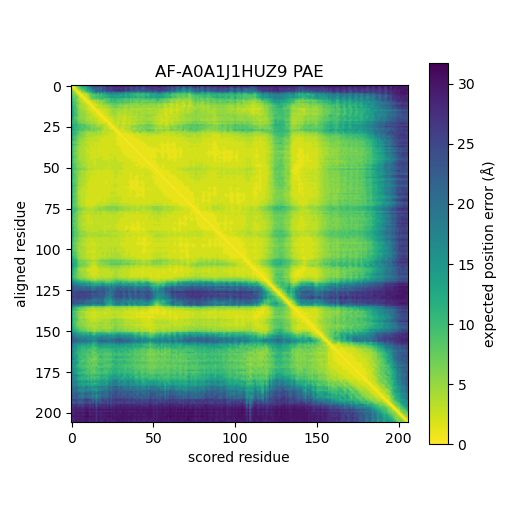 165 VAL A C 1
ATOM 1345 O O . VAL A 1 165 ? -21.307 -0.398 30.321 1.00 95.06 165 VAL A O 1
ATOM 1348 N N . LEU A 1 166 ? -19.569 -1.396 31.344 1.00 96.00 166 LEU A N 1
ATOM 1349 C CA . LEU A 1 166 ? -19.338 -0.335 32.326 1.00 96.00 166 LEU A CA 1
ATOM 1350 C C . LEU A 1 166 ? -19.088 1.024 31.658 1.00 96.00 166 LEU A C 1
ATOM 1352 O O . LEU A 1 166 ? -19.692 2.015 32.050 1.00 96.00 166 LEU A O 1
ATOM 1356 N N . LEU A 1 167 ? -18.267 1.074 30.601 1.00 95.31 167 LEU A N 1
ATOM 1357 C CA . LEU A 1 167 ? -18.027 2.307 29.842 1.00 95.31 167 LEU A CA 1
ATOM 1358 C C . LEU A 1 167 ? -19.287 2.813 29.127 1.00 95.31 167 LEU A C 1
ATOM 1360 O O . LEU A 1 167 ? -19.472 4.022 29.012 1.00 95.31 167 LEU A O 1
ATOM 1364 N N . ASN A 1 168 ? -20.152 1.920 28.635 1.00 94.69 168 ASN A N 1
ATOM 1365 C CA . ASN A 1 168 ? -21.415 2.321 28.013 1.00 94.69 168 ASN A CA 1
ATOM 1366 C C . ASN A 1 168 ? -22.400 2.890 29.038 1.00 94.69 168 ASN A C 1
ATOM 1368 O O . ASN A 1 168 ? -23.037 3.896 28.738 1.00 94.69 168 ASN A O 1
ATOM 1372 N N . GLU A 1 169 ? -22.522 2.279 30.218 1.00 96.38 169 GLU A N 1
ATOM 1373 C CA . GLU A 1 169 ? -23.408 2.782 31.274 1.00 96.38 169 GLU A CA 1
ATOM 1374 C C . GLU A 1 169 ? -22.892 4.100 31.856 1.00 96.38 169 GLU A C 1
ATOM 1376 O O . GLU A 1 169 ? -23.640 5.072 31.886 1.00 96.38 169 GLU A O 1
ATOM 1381 N N . ALA A 1 170 ? -21.593 4.201 32.157 1.00 97.31 170 ALA A N 1
ATOM 1382 C CA . ALA A 1 170 ? -20.980 5.461 32.582 1.00 97.31 170 ALA A CA 1
ATOM 1383 C C . ALA A 1 170 ? -21.170 6.573 31.533 1.00 97.31 170 ALA A C 1
ATOM 1385 O O . ALA A 1 170 ? -21.472 7.718 31.864 1.00 97.31 170 ALA A O 1
ATOM 1386 N N . ARG A 1 171 ? -21.054 6.237 30.239 1.00 96.56 171 ARG A N 1
ATOM 1387 C CA . ARG A 1 171 ? -21.339 7.176 29.147 1.00 96.56 171 ARG A CA 1
ATOM 1388 C C . ARG A 1 171 ? -22.806 7.615 29.143 1.00 96.56 171 ARG A C 1
ATOM 1390 O O . ARG A 1 171 ? -23.061 8.799 28.947 1.00 96.56 171 ARG A O 1
ATOM 1397 N N . LYS A 1 172 ? -23.765 6.697 29.303 1.00 97.31 172 LYS A N 1
ATOM 1398 C CA . LYS A 1 172 ? -25.199 7.037 29.357 1.00 97.31 172 LYS A CA 1
ATOM 1399 C C . LYS A 1 172 ? -25.501 7.954 30.537 1.00 97.31 172 LYS A C 1
ATOM 1401 O O . LYS A 1 172 ? -26.155 8.973 30.344 1.00 97.31 172 LYS A O 1
ATOM 1406 N N . GLU A 1 173 ? -24.987 7.617 31.716 1.00 97.56 173 GLU A N 1
ATOM 1407 C CA . GLU A 1 173 ? -25.162 8.406 32.933 1.00 97.56 173 GLU A CA 1
ATOM 1408 C C . GLU A 1 173 ? -24.624 9.832 32.757 1.00 97.56 173 GLU A C 1
ATOM 1410 O O . GLU A 1 173 ? -25.333 10.794 33.041 1.00 97.56 173 GLU A O 1
ATOM 1415 N N . PHE A 1 174 ? -23.430 9.982 32.170 1.00 97.75 174 PHE A N 1
ATOM 1416 C CA . PHE A 1 174 ? -22.849 11.290 31.862 1.00 97.75 174 PHE A CA 1
ATOM 1417 C C . PHE A 1 174 ? -23.756 12.152 30.969 1.00 97.75 174 PHE A C 1
ATOM 1419 O O . PHE A 1 174 ? -23.960 13.334 31.246 1.00 97.75 174 PHE A O 1
ATOM 1426 N N . TYR A 1 175 ? -24.326 11.583 29.901 1.00 97.06 175 TYR A N 1
ATOM 1427 C CA . TYR A 1 175 ? -25.219 12.339 29.016 1.00 97.06 175 TYR A CA 1
ATOM 1428 C C . TYR A 1 175 ? -26.556 12.688 29.676 1.00 97.06 175 TYR A C 1
ATOM 1430 O O . TYR A 1 175 ? -27.071 13.774 29.422 1.00 97.06 175 TYR A O 1
ATOM 1438 N N . LEU A 1 176 ? -27.093 11.819 30.537 1.00 97.00 176 LEU A N 1
ATOM 1439 C CA . LEU A 1 176 ? -28.304 12.106 31.311 1.00 97.00 176 LEU A CA 1
ATOM 1440 C C . LEU A 1 176 ? -28.079 13.258 32.294 1.00 97.00 176 LEU A C 1
ATOM 1442 O O . LEU A 1 176 ? -28.882 14.185 32.346 1.00 97.00 176 LEU A O 1
ATOM 1446 N N . GLN A 1 177 ? -26.967 13.235 33.032 1.00 95.44 177 GLN A N 1
ATOM 1447 C CA . GLN A 1 177 ? -26.596 14.323 33.939 1.00 95.44 177 GLN A CA 1
ATOM 1448 C C . GLN A 1 177 ? -26.382 15.636 33.180 1.00 95.44 177 GLN A C 1
ATOM 1450 O O . GLN A 1 177 ? -26.846 16.681 33.628 1.00 95.44 177 GLN A O 1
ATOM 1455 N N . LYS A 1 178 ? -25.738 15.583 32.006 1.00 95.88 178 LYS A N 1
ATOM 1456 C CA . LYS A 1 178 ? -25.543 16.759 31.155 1.00 95.88 178 LYS A CA 1
ATOM 1457 C C . LYS A 1 178 ? -26.876 17.354 30.693 1.00 95.88 178 LYS A C 1
ATOM 1459 O O . LYS A 1 178 ? -27.080 18.547 30.888 1.00 95.88 178 LYS A O 1
ATOM 1464 N N . GLN A 1 179 ? -27.787 16.534 30.166 1.00 94.19 179 GLN A N 1
ATOM 1465 C CA . GLN A 1 179 ? -29.119 16.991 29.746 1.00 94.19 179 GLN A CA 1
ATOM 1466 C C . GLN A 1 179 ? -29.908 17.583 30.911 1.00 94.19 179 GLN A C 1
ATOM 1468 O O . GLN A 1 179 ? -30.508 18.638 30.760 1.00 94.19 179 GLN A O 1
ATOM 1473 N N . LYS A 1 180 ? -29.851 16.947 32.087 1.00 94.56 180 LYS A N 1
ATOM 1474 C CA . LYS A 1 180 ? -30.489 17.467 33.299 1.00 94.56 180 LYS A CA 1
ATOM 1475 C C . LYS A 1 180 ? -2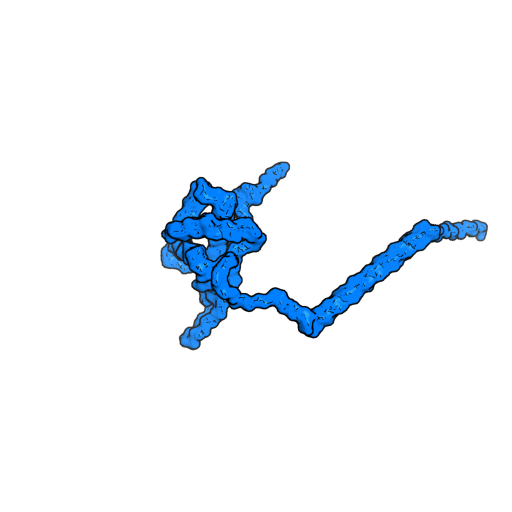9.907 18.823 33.713 1.00 94.56 180 LYS A C 1
ATOM 1477 O O . LYS A 1 180 ? -30.647 19.746 34.013 1.00 94.56 180 LYS A O 1
ATOM 1482 N N . SER A 1 181 ? -28.583 18.974 33.660 1.00 90.38 181 SER A N 1
ATOM 1483 C CA . SER A 1 181 ? -27.926 20.250 33.963 1.00 90.38 181 SER A CA 1
ATOM 1484 C C . SER A 1 181 ? -28.226 21.349 32.939 1.00 90.38 181 SER A C 1
ATOM 1486 O O . SER A 1 181 ? -28.163 22.522 33.287 1.00 90.38 181 SER A O 1
ATOM 1488 N N . GLU A 1 182 ? -28.519 20.988 31.687 1.00 89.56 182 GLU A N 1
ATOM 1489 C CA . GLU A 1 182 ? -28.956 21.919 30.639 1.00 89.56 182 GLU A CA 1
ATOM 1490 C C . GLU A 1 182 ? -30.422 22.321 30.864 1.00 89.56 182 GLU A C 1
ATOM 1492 O O . GLU A 1 182 ? -30.700 23.512 30.941 1.00 89.56 182 GLU A O 1
ATOM 1497 N N . SER A 1 183 ? -31.329 21.372 31.133 1.00 85.50 183 SER A N 1
ATOM 1498 C CA . SER A 1 183 ? -32.727 21.698 31.456 1.00 85.50 183 SER A CA 1
ATOM 1499 C C . SER A 1 183 ? -32.867 22.538 32.725 1.00 85.50 183 SER A C 1
ATOM 1501 O O . SER A 1 183 ? -33.685 23.449 32.774 1.00 85.50 183 SER A O 1
ATOM 1503 N N . ASP A 1 184 ? -32.054 22.268 33.750 1.00 84.00 184 ASP A N 1
ATOM 1504 C CA . ASP A 1 184 ? -32.070 23.034 35.001 1.00 84.00 184 ASP A CA 1
ATOM 1505 C C . ASP A 1 184 ? -31.539 24.471 34.799 1.00 84.00 184 ASP A C 1
ATOM 1507 O O . ASP A 1 184 ? -31.903 25.379 35.550 1.00 84.00 184 ASP A O 1
ATOM 1511 N N . LYS A 1 185 ? -30.695 24.710 33.784 1.00 79.81 185 LYS A N 1
ATOM 1512 C CA . LYS A 1 185 ? -30.248 26.058 33.392 1.00 79.81 185 LYS A CA 1
ATOM 1513 C C . LYS A 1 185 ? -31.315 26.795 32.594 1.00 79.81 185 LYS A C 1
ATOM 1515 O O . LYS A 1 185 ? -31.601 27.936 32.935 1.00 79.81 185 LYS A O 1
ATOM 1520 N N . ASP A 1 186 ? -31.942 26.133 31.625 1.00 77.62 186 ASP A N 1
ATOM 1521 C CA . ASP A 1 186 ? -33.014 26.722 30.811 1.00 77.62 186 ASP A CA 1
ATOM 1522 C C . ASP A 1 186 ? -34.221 27.118 31.681 1.00 77.62 186 ASP A C 1
ATOM 1524 O O . ASP A 1 186 ? -34.785 28.200 31.529 1.00 77.62 186 ASP A O 1
ATOM 1528 N N . VAL A 1 187 ? -34.578 26.283 32.666 1.00 74.94 187 VAL A N 1
ATOM 1529 C CA . VAL A 1 187 ? -35.630 26.597 33.648 1.00 74.94 187 VAL A CA 1
ATOM 1530 C C . VAL A 1 187 ? -35.238 27.794 34.521 1.00 74.94 187 VAL A C 1
ATOM 1532 O O . VAL A 1 187 ? -36.073 28.661 34.766 1.00 74.94 187 VAL A O 1
ATOM 1535 N N . ASN A 1 188 ? -33.981 27.892 34.964 1.00 69.62 188 ASN A N 1
ATOM 1536 C CA . ASN A 1 188 ? -33.519 29.054 35.729 1.00 69.62 188 ASN A CA 1
ATOM 1537 C C . ASN A 1 188 ? -33.477 30.339 34.882 1.00 69.62 188 ASN A C 1
ATOM 1539 O O . ASN A 1 188 ? -33.844 31.395 35.388 1.00 69.62 188 ASN A O 1
ATOM 1543 N N . GLU A 1 189 ? -33.102 30.275 33.603 1.00 67.50 189 GLU A N 1
ATOM 1544 C CA . GLU A 1 189 ? -33.154 31.426 32.689 1.00 67.50 189 GLU A CA 1
ATOM 1545 C C . GLU A 1 189 ? -34.600 31.863 32.385 1.00 67.50 189 GLU A C 1
ATOM 1547 O O . GLU A 1 189 ? -34.888 33.063 32.358 1.00 67.50 189 GLU A O 1
ATOM 1552 N N . GLU A 1 190 ? -35.550 30.930 32.249 1.00 65.88 190 GLU A N 1
ATOM 1553 C CA . GLU A 1 190 ? -36.980 31.258 32.144 1.00 65.88 190 GLU A CA 1
ATOM 1554 C C . GLU A 1 190 ? -37.548 31.894 33.423 1.00 65.88 190 GLU A C 1
ATOM 1556 O O . GLU A 1 190 ? -38.376 32.804 33.349 1.00 65.88 190 GLU A O 1
ATOM 1561 N N . ILE A 1 191 ? -37.117 31.442 34.603 1.00 66.31 191 ILE A N 1
ATOM 1562 C CA . ILE A 1 191 ? -37.544 32.025 35.884 1.00 66.31 191 ILE A CA 1
ATOM 1563 C C . ILE A 1 191 ? -36.979 33.446 36.038 1.00 66.31 191 ILE A C 1
ATOM 1565 O O . ILE A 1 191 ? -37.718 34.353 36.417 1.00 66.31 191 ILE A O 1
ATOM 1569 N N . VAL A 1 192 ? -35.711 33.665 35.675 1.00 66.06 192 VAL A N 1
ATOM 1570 C CA . VAL A 1 192 ? -35.045 34.982 35.720 1.00 66.06 192 VAL A CA 1
ATOM 1571 C C . VAL A 1 192 ? -35.636 35.971 34.705 1.00 66.06 192 VAL A C 1
ATOM 1573 O O . VAL A 1 192 ? -35.670 37.171 34.963 1.00 66.06 192 VAL A O 1
ATOM 1576 N N . THR A 1 193 ? -36.142 35.496 33.564 1.00 63.94 193 THR A N 1
ATOM 1577 C CA . THR A 1 193 ? -36.792 36.350 32.552 1.00 63.94 193 THR A CA 1
ATOM 1578 C C . THR A 1 193 ? -38.264 36.651 32.858 1.00 63.94 193 THR A C 1
ATOM 1580 O O . THR A 1 193 ? -38.721 37.754 32.562 1.00 63.94 193 THR A O 1
ATOM 1583 N N . LYS A 1 194 ? -39.014 35.718 33.468 1.00 60.53 194 LYS A N 1
ATOM 1584 C CA . LYS A 1 194 ? -40.421 35.921 33.885 1.00 60.53 194 LYS A CA 1
ATOM 1585 C C . LYS A 1 194 ? -40.556 36.711 35.191 1.00 60.53 194 LYS A C 1
ATOM 1587 O O . LYS A 1 194 ? -41.551 37.409 35.376 1.00 60.53 194 LYS A O 1
ATOM 1592 N N . HIS A 1 195 ? -39.558 36.634 36.065 1.00 54.94 195 HIS A N 1
ATOM 1593 C CA . HIS A 1 195 ? -39.419 37.482 37.243 1.00 54.94 195 HIS A CA 1
ATOM 1594 C C . HIS A 1 195 ? -38.045 38.157 37.209 1.00 54.94 195 HIS A C 1
ATOM 1596 O O . HIS A 1 195 ? -37.111 37.666 37.849 1.00 54.94 195 HIS A O 1
ATOM 1602 N N . PRO A 1 196 ? -37.897 39.283 36.481 1.00 53.94 196 PRO A N 1
ATOM 1603 C CA . PRO A 1 196 ? -36.725 40.115 36.662 1.00 53.94 196 PRO A CA 1
ATOM 1604 C C . PRO A 1 196 ? -36.771 40.573 38.115 1.00 53.94 196 PRO A C 1
ATOM 1606 O O . PRO A 1 196 ? -37.731 41.222 38.528 1.00 53.94 196 PRO A O 1
ATOM 1609 N N . VAL A 1 197 ? -35.777 40.182 38.909 1.00 59.59 197 VAL A N 1
ATOM 1610 C CA . VAL A 1 197 ? -35.605 40.750 40.242 1.00 59.59 197 VAL A CA 1
ATOM 1611 C C . VAL A 1 197 ? -35.398 42.246 40.021 1.00 59.59 197 VAL A C 1
ATOM 1613 O O . VAL A 1 197 ? -34.338 42.665 39.554 1.00 59.59 197 VAL A O 1
ATOM 1616 N N . GLU A 1 198 ? -36.439 43.046 40.261 1.00 52.50 198 GLU A N 1
ATOM 1617 C CA . GLU A 1 198 ? -36.306 44.492 40.342 1.00 52.50 198 GLU A CA 1
ATOM 1618 C C . GLU A 1 198 ? -35.286 44.749 41.449 1.00 52.50 198 GLU A C 1
ATOM 1620 O O . GLU A 1 198 ? -35.533 44.462 42.620 1.00 52.50 198 GLU A O 1
ATOM 1625 N N . ASN A 1 199 ? -34.100 45.228 41.066 1.00 49.75 199 ASN A N 1
ATOM 1626 C CA . ASN A 1 199 ? -33.164 45.814 42.011 1.00 49.75 199 ASN A CA 1
ATOM 1627 C C . ASN A 1 199 ? -33.871 47.028 42.613 1.00 49.75 199 ASN A C 1
ATOM 1629 O O . ASN A 1 199 ? -33.831 48.127 42.055 1.00 49.75 199 ASN A O 1
ATOM 1633 N N . ILE A 1 200 ? -34.542 46.811 43.742 1.00 48.19 200 ILE A N 1
ATOM 1634 C CA . ILE A 1 200 ? -34.951 47.868 44.651 1.00 48.19 200 ILE A CA 1
ATOM 1635 C C . ILE A 1 200 ? -33.637 48.425 45.193 1.00 48.19 200 ILE A C 1
ATOM 1637 O O . ILE A 1 200 ? -33.080 47.937 46.171 1.00 48.19 200 ILE A O 1
ATOM 1641 N N . ASN A 1 201 ? -33.089 49.407 44.478 1.00 47.97 201 ASN A N 1
ATOM 1642 C CA . ASN A 1 201 ? -32.093 50.298 45.034 1.00 47.97 201 ASN A CA 1
ATOM 1643 C C . ASN A 1 201 ? -32.764 50.956 46.238 1.00 47.97 201 ASN A C 1
ATOM 1645 O O . ASN A 1 201 ? -33.661 51.782 46.064 1.00 47.97 201 ASN A O 1
ATOM 1649 N N . GLU A 1 202 ? -32.354 50.556 47.439 1.00 48.22 202 GLU A N 1
ATOM 1650 C CA . GLU A 1 202 ? -32.645 51.260 48.680 1.00 48.22 202 GLU A CA 1
ATOM 1651 C C . GLU A 1 202 ? -32.123 52.697 48.546 1.00 48.22 202 GLU A C 1
ATOM 1653 O O . GLU A 1 202 ? -30.972 53.021 48.831 1.00 48.22 202 GLU A O 1
ATOM 1658 N N . THR A 1 203 ? -32.981 53.582 48.049 1.00 54.62 203 THR A N 1
ATOM 1659 C CA . THR A 1 203 ? -32.892 55.008 48.311 1.00 54.62 203 THR A CA 1
ATOM 1660 C C . THR A 1 203 ? -33.457 55.239 49.704 1.00 54.62 203 THR A C 1
ATOM 1662 O O . THR A 1 203 ? -34.637 55.543 49.849 1.00 54.62 203 THR A O 1
ATOM 1665 N N . GLU A 1 204 ? -32.617 55.128 50.727 1.00 44.62 204 GLU A N 1
ATOM 1666 C CA . GLU A 1 204 ? -32.851 55.839 51.982 1.00 44.62 204 GLU A CA 1
ATOM 1667 C C . GLU A 1 204 ? -31.772 56.905 52.162 1.00 44.62 204 GLU A C 1
ATOM 1669 O O . GLU A 1 204 ? -30.671 56.699 52.661 1.00 44.62 204 GLU A O 1
ATOM 1674 N N . THR A 1 205 ? -32.129 58.093 51.686 1.00 50.69 205 THR A N 1
ATOM 1675 C CA . THR A 1 205 ? -31.623 59.371 52.168 1.00 50.69 205 THR A CA 1
ATOM 1676 C C . THR A 1 205 ? -32.053 59.592 53.620 1.00 50.69 205 THR A C 1
ATOM 1678 O O . THR A 1 205 ? -33.250 59.770 53.858 1.00 50.69 205 THR A O 1
ATOM 1681 N N . LYS A 1 206 ? -31.099 59.686 54.552 1.00 43.81 206 LYS A N 1
ATOM 1682 C CA . LYS A 1 206 ? -30.872 60.839 55.451 1.00 43.81 206 LYS A CA 1
ATOM 1683 C C . LYS A 1 206 ? -29.741 60.571 56.436 1.00 43.81 206 LYS A C 1
ATOM 1685 O O . LYS A 1 206 ? -29.721 59.476 57.029 1.00 43.81 206 LYS A O 1
#

Radius of gyration: 29.4 Å; Cα contacts (8 Å, |Δi|>4): 181; chains: 1; bounding box: 66×80×78 Å

Organism: NCBI:txid568069

Mean predicted aligned error: 10.03 Å

pLDDT: mean 85.8, std 15.29, range [43.81, 98.31]